Protein AF-A0AAD9KB54-F1 (afdb_monomer_lite)

Sequence (366 aa):
MDSVRSNSRMSTRKKKKKEREKIVQGFWSKSALLQCDVITDVIDKADHIKITSCSKDAYAWWLDAIQTLYPENKSHGRGDRIKWHPEVGVTIQLDKDGTLRIKGKKHLDWFAENIEKILASGSKDLAAPAELGHIIDIHMRLEDGYTVHDLLDHLPTTGALKHGPTYIYRLWRGLLDQWGGRGGDLYVISPLIDARRVSDVLLAIIKHRNFRNKVHIFTMPNCDGENKWPKVIRDAKEIVRELKSPNKKRLVAEERLRLAEEHLEVSFGRFHCKLIANCSPETGQAEILLTSASFHKWHFDIESGDTVTYFRLSAENIINHYLAPLGLEQQVSVLESPDASEEGTVITEGVPPTGNGIGESNAGQE

Radius of gyration: 27.06 Å; chains: 1; bounding box: 101×57×64 Å

Organism: NCBI:txid53620

pLDDT: mean 80.69, std 18.44, range [31.83, 98.44]

Secondary structure (DSSP, 8-state):
-HHHHHHHHHHHHHHHHHHHHHHHHHHHT-GGGTS-----EEEE-SSEEEEE---TTHHHHHHHHHHHH-TTS-----SSEEEE--STT-EEEEETTS-EEEESTTHHHHHHHHHHHHHHHS-S-----HHHHHHHHHHHTTTSS--HHHHHHTS-TT-EEEEIIIIIHHHHHHHHHHHHHH-SEEEEE-S-B-HHHHHHHHHHHHH-TT--S-EEEEE-SSTTSSS-HHHHHHHHHHHHHH-B-TTSSBSS-HHHHHHHHHTEEEEE------EEEEEETTTTEEEEEEESS-BSHHHHTS--EEEEEEEEEEHHHHIIIIIGGGT-GGGS-----S----------------------------

Structure (mmCIF, N/CA/C/O backbone):
data_AF-A0AAD9KB54-F1
#
_entry.id   AF-A0AAD9KB54-F1
#
loop_
_atom_site.group_PDB
_atom_site.id
_atom_site.type_symbol
_atom_site.label_atom_id
_atom_site.label_alt_id
_atom_site.label_comp_id
_atom_site.label_asym_id
_atom_site.label_entity_id
_atom_site.label_seq_id
_atom_site.pdbx_PDB_ins_code
_atom_site.Cartn_x
_atom_site.Cartn_y
_atom_site.Cartn_z
_atom_site.occupancy
_atom_site.B_iso_or_equiv
_atom_site.auth_seq_id
_atom_site.auth_comp_id
_atom_site.auth_asym_id
_atom_site.auth_atom_id
_atom_site.pdbx_PDB_model_num
ATOM 1 N N . MET A 1 1 ? -4.284 39.441 -23.683 1.00 50.56 1 MET A N 1
ATOM 2 C CA . MET A 1 1 ? -4.466 38.215 -24.501 1.00 50.56 1 MET A CA 1
ATOM 3 C C . MET A 1 1 ? -3.668 37.005 -23.985 1.00 50.56 1 MET A C 1
ATOM 5 O O . MET A 1 1 ? -3.924 35.896 -24.443 1.00 50.56 1 MET A O 1
ATOM 9 N N . ASP A 1 2 ? -2.790 37.152 -22.983 1.00 48.72 2 ASP A N 1
ATOM 10 C CA . ASP A 1 2 ? -1.967 36.037 -22.469 1.00 48.72 2 ASP A CA 1
ATOM 11 C C . ASP A 1 2 ? -2.681 35.078 -21.498 1.00 48.72 2 ASP A C 1
ATOM 13 O O . ASP A 1 2 ? -2.335 33.898 -21.422 1.00 48.72 2 ASP A O 1
ATOM 17 N N . SER A 1 3 ? -3.746 35.532 -20.827 1.00 44.47 3 SER A N 1
ATOM 18 C CA . SER A 1 3 ? -4.533 34.712 -19.885 1.00 44.47 3 SER A CA 1
ATOM 19 C C . SER A 1 3 ? -5.263 33.534 -20.566 1.00 44.47 3 SER A C 1
ATOM 21 O O . SER A 1 3 ? -5.256 32.407 -20.070 1.00 44.47 3 SER A O 1
ATOM 23 N N . VAL A 1 4 ? -5.794 33.735 -21.779 1.00 50.19 4 VAL A N 1
ATOM 24 C CA . VAL A 1 4 ? -6.540 32.695 -22.520 1.00 50.19 4 VAL A CA 1
ATOM 25 C C . VAL A 1 4 ? -5.606 31.605 -23.076 1.00 50.19 4 VAL A C 1
ATOM 27 O O . VAL A 1 4 ? -5.942 30.419 -23.067 1.00 50.19 4 VAL A O 1
ATOM 30 N N . ARG A 1 5 ? -4.383 31.972 -23.493 1.00 48.00 5 ARG A N 1
ATOM 31 C CA . ARG A 1 5 ? -3.361 31.014 -23.963 1.00 48.00 5 ARG A CA 1
ATOM 32 C C . ARG A 1 5 ? -2.792 30.150 -22.831 1.00 48.00 5 ARG A C 1
ATOM 34 O O . ARG A 1 5 ? -2.441 28.994 -23.075 1.00 48.00 5 ARG A O 1
ATOM 41 N N . SER A 1 6 ? -2.734 30.681 -21.609 1.00 50.66 6 SER A N 1
ATOM 42 C CA . SER A 1 6 ? -2.316 29.946 -20.406 1.00 50.66 6 SER A CA 1
ATOM 43 C C . SER A 1 6 ? -3.286 28.805 -20.060 1.00 50.66 6 SER A C 1
ATOM 45 O O . SER A 1 6 ? -2.869 27.653 -19.905 1.00 50.66 6 SER A O 1
ATOM 47 N N . ASN A 1 7 ? -4.595 29.084 -20.061 1.00 46.09 7 ASN A N 1
ATOM 48 C CA . ASN A 1 7 ? -5.621 28.097 -19.703 1.00 46.09 7 ASN A CA 1
ATOM 49 C C . ASN A 1 7 ? -5.751 26.957 -20.729 1.00 46.09 7 ASN A C 1
ATOM 51 O O . ASN A 1 7 ? -5.873 25.790 -20.349 1.00 46.09 7 ASN A O 1
ATOM 55 N N . SER A 1 8 ? -5.627 27.254 -22.028 1.00 54.44 8 SER A N 1
ATOM 56 C CA . SER A 1 8 ? -5.648 26.237 -23.095 1.00 54.44 8 SER A CA 1
ATOM 57 C C . SER A 1 8 ? -4.454 25.264 -23.016 1.00 54.44 8 SER A C 1
ATOM 59 O O . SER A 1 8 ? -4.611 24.044 -23.155 1.00 54.44 8 SER A O 1
ATOM 61 N N . ARG A 1 9 ? -3.251 25.769 -22.699 1.00 58.72 9 ARG A N 1
ATOM 62 C CA . ARG A 1 9 ? -2.042 24.943 -22.508 1.00 58.72 9 ARG A CA 1
ATOM 63 C C . ARG A 1 9 ? -2.097 24.080 -21.244 1.00 58.72 9 ARG A C 1
ATOM 65 O O . ARG A 1 9 ? -1.564 22.971 -21.239 1.00 58.72 9 ARG A O 1
ATOM 72 N N . MET A 1 10 ? -2.740 24.555 -20.178 1.00 54.94 10 MET A N 1
ATOM 73 C CA . MET A 1 10 ? -2.952 23.757 -18.964 1.00 54.94 10 MET A CA 1
ATOM 74 C C . MET A 1 10 ? -3.955 22.623 -19.188 1.00 54.94 10 MET A C 1
ATOM 76 O O . MET A 1 10 ? -3.701 21.494 -18.768 1.00 54.94 10 MET A O 1
ATOM 80 N N . SER A 1 11 ? -5.059 22.902 -19.886 1.00 63.62 11 SER A N 1
ATOM 81 C CA . SER A 1 11 ? -6.088 21.906 -20.206 1.00 63.62 11 SER A CA 1
ATOM 82 C C . SER A 1 11 ? -5.538 20.766 -21.078 1.00 63.62 11 SER A C 1
ATOM 84 O O . SER A 1 11 ? -5.685 19.588 -20.748 1.00 63.62 11 SER A O 1
ATOM 86 N N . THR A 1 12 ? -4.781 21.101 -22.128 1.00 67.88 12 THR A N 1
ATOM 87 C CA . THR A 1 12 ? -4.142 20.108 -23.014 1.00 67.88 12 THR A CA 1
ATOM 88 C C . THR A 1 12 ? -3.084 19.259 -22.301 1.00 67.88 12 THR A C 1
ATOM 90 O O . THR A 1 12 ? -3.022 18.049 -22.522 1.00 67.88 12 THR A O 1
ATOM 93 N N . ARG A 1 13 ? -2.292 19.843 -21.387 1.00 68.12 13 ARG A N 1
ATOM 94 C CA . ARG A 1 13 ? -1.333 19.089 -20.555 1.00 68.12 13 ARG A CA 1
ATOM 95 C C . ARG A 1 13 ? -2.021 18.113 -19.602 1.00 68.12 13 ARG A C 1
ATOM 97 O O . ARG A 1 13 ? -1.567 16.978 -19.489 1.00 68.12 13 ARG A O 1
ATOM 104 N N . LYS A 1 14 ? -3.113 18.525 -18.947 1.00 68.50 14 LYS A N 1
ATOM 105 C CA . LYS A 1 14 ? -3.895 17.646 -18.060 1.00 68.50 14 LYS A CA 1
ATOM 106 C C . LYS A 1 14 ? -4.521 16.481 -18.831 1.00 68.50 14 LYS A C 1
ATOM 108 O O . LYS A 1 14 ? -4.423 15.347 -18.375 1.00 68.50 14 LYS A O 1
ATOM 113 N N . LYS A 1 15 ? -5.090 16.742 -20.015 1.00 73.56 15 LYS A N 1
ATOM 114 C CA . LYS A 1 15 ? -5.664 15.698 -20.880 1.00 73.56 15 LYS A CA 1
ATOM 115 C C . LYS A 1 15 ? -4.606 14.684 -21.322 1.00 73.56 15 LYS A C 1
ATOM 117 O O . LYS A 1 15 ? -4.804 13.489 -21.145 1.00 73.56 15 LYS A O 1
ATOM 122 N N . LYS A 1 16 ? -3.450 15.167 -21.792 1.00 79.00 16 LYS A N 1
ATOM 123 C CA . LYS A 1 16 ? -2.334 14.306 -22.204 1.00 79.00 16 LYS A CA 1
ATOM 124 C C . LYS A 1 16 ? -1.782 13.478 -21.040 1.00 79.00 16 LYS A C 1
ATOM 126 O O . LYS A 1 16 ? -1.435 12.326 -21.238 1.00 79.00 16 LYS A O 1
ATOM 131 N N . LYS A 1 17 ? -1.711 14.035 -19.826 1.00 77.12 17 LYS A N 1
ATOM 132 C CA . LYS A 1 17 ? -1.294 13.284 -18.631 1.00 77.12 17 LYS A CA 1
ATOM 133 C C . LYS A 1 17 ? -2.259 12.127 -18.327 1.00 77.12 17 LYS A C 1
ATOM 135 O O . LYS A 1 17 ? -1.799 10.999 -18.207 1.00 77.12 17 LYS A O 1
ATOM 140 N N . LYS A 1 18 ? -3.572 12.395 -18.301 1.00 75.06 18 LYS A N 1
ATOM 141 C CA . LYS A 1 18 ? -4.607 11.367 -18.074 1.00 75.06 18 LYS A CA 1
ATOM 142 C C . LYS A 1 18 ? -4.568 10.247 -19.117 1.00 75.06 18 LYS A C 1
ATOM 144 O O . LYS A 1 18 ? -4.736 9.085 -18.782 1.00 75.06 18 LYS A O 1
ATOM 149 N N . GLU A 1 19 ? -4.347 10.590 -20.383 1.00 80.75 19 GLU A N 1
ATOM 150 C CA . GLU A 1 19 ? -4.249 9.609 -21.470 1.00 80.75 19 GLU A CA 1
ATOM 151 C C . GLU A 1 19 ? -3.040 8.677 -21.301 1.00 80.75 19 GLU A C 1
ATOM 153 O O . GLU A 1 19 ? -3.165 7.465 -21.449 1.00 80.75 19 GLU A O 1
ATOM 158 N N . ARG A 1 20 ? -1.883 9.223 -20.908 1.00 82.94 20 ARG A N 1
ATOM 159 C CA . ARG A 1 20 ? -0.679 8.428 -20.625 1.00 82.94 20 ARG A CA 1
ATOM 160 C C . ARG A 1 20 ? -0.859 7.519 -19.414 1.00 82.94 20 ARG A C 1
ATOM 162 O O . ARG A 1 20 ? -0.494 6.349 -19.478 1.00 82.94 20 ARG A O 1
ATOM 169 N N . GLU A 1 21 ? -1.456 8.045 -18.344 1.00 73.62 21 GLU A N 1
ATOM 170 C CA . GLU A 1 21 ? -1.828 7.259 -17.163 1.00 73.62 21 GLU A CA 1
ATOM 171 C C . GLU A 1 21 ? -2.758 6.112 -17.554 1.00 73.62 21 GLU A C 1
ATOM 173 O O . GLU A 1 21 ? -2.489 4.977 -17.180 1.00 73.62 21 GLU A O 1
ATOM 178 N N . LYS A 1 22 ? -3.768 6.369 -18.394 1.00 77.75 22 LYS A N 1
ATOM 179 C CA . LYS A 1 22 ? -4.678 5.333 -18.897 1.00 77.75 22 LYS A CA 1
ATOM 180 C C . LYS A 1 22 ? -3.955 4.252 -19.704 1.00 77.75 22 LYS A C 1
ATOM 182 O O . LYS A 1 22 ? -4.307 3.087 -19.572 1.00 77.75 22 LYS A O 1
ATOM 187 N N . ILE A 1 23 ? -2.951 4.597 -20.513 1.00 78.75 23 ILE A N 1
ATOM 188 C CA . ILE A 1 23 ? -2.168 3.606 -21.275 1.00 78.75 23 ILE A CA 1
ATOM 189 C C . ILE A 1 23 ? -1.341 2.722 -20.333 1.00 78.75 23 ILE A C 1
ATOM 191 O O . ILE A 1 23 ? -1.365 1.500 -20.460 1.00 78.75 23 ILE A O 1
ATOM 195 N N . VAL A 1 24 ? -0.649 3.315 -19.356 1.00 73.56 24 VAL A N 1
ATOM 196 C CA . VAL A 1 24 ? 0.150 2.551 -18.381 1.00 73.56 24 VAL A CA 1
ATOM 197 C C . VAL A 1 24 ? -0.742 1.729 -17.447 1.00 73.56 24 VAL A C 1
ATOM 199 O O . VAL A 1 24 ? -0.445 0.571 -17.181 1.00 73.56 24 VAL A O 1
ATOM 202 N N . GLN A 1 25 ? -1.866 2.274 -16.988 1.00 68.12 25 GLN A N 1
ATOM 203 C CA . GLN A 1 25 ? -2.860 1.532 -16.205 1.00 68.12 25 GLN A CA 1
ATOM 204 C C . GLN A 1 25 ? -3.518 0.419 -17.027 1.00 68.12 25 GLN A C 1
ATOM 206 O O . GLN A 1 25 ? -3.738 -0.673 -16.513 1.00 68.12 25 GLN A O 1
ATOM 211 N N . GLY A 1 26 ? -3.787 0.676 -18.309 1.00 70.31 26 GLY A N 1
ATOM 212 C CA . GLY A 1 26 ? -4.316 -0.300 -19.258 1.00 70.31 26 GLY A CA 1
ATOM 213 C C . GLY A 1 26 ? -3.344 -1.445 -19.539 1.00 70.31 26 GLY A C 1
ATOM 214 O O . GLY A 1 26 ? -3.775 -2.561 -19.803 1.00 70.31 26 GLY A O 1
ATOM 215 N N . PHE A 1 27 ? -2.036 -1.200 -19.437 1.00 69.81 27 PHE A N 1
ATOM 216 C CA . PHE A 1 27 ? -1.044 -2.270 -19.411 1.00 69.81 27 PHE A CA 1
ATOM 217 C C . PHE A 1 27 ? -1.250 -3.149 -18.167 1.00 69.81 27 PHE A C 1
ATOM 219 O O . PHE A 1 27 ? -1.436 -4.350 -18.301 1.00 69.81 27 PHE A O 1
ATOM 226 N N . TRP A 1 28 ? -1.369 -2.570 -16.970 1.00 62.31 28 TRP A N 1
ATOM 227 C CA . TRP A 1 28 ? -1.592 -3.336 -15.733 1.00 62.31 28 TRP A CA 1
ATOM 228 C C . TRP A 1 28 ? -2.928 -4.089 -15.653 1.00 62.31 28 TRP A C 1
ATOM 230 O O . TRP A 1 28 ? -3.068 -4.992 -14.827 1.00 62.31 28 TRP A O 1
ATOM 240 N N . SER A 1 29 ? -3.927 -3.729 -16.460 1.00 59.22 29 SER A N 1
ATOM 241 C CA . SER A 1 29 ? -5.237 -4.392 -16.474 1.00 59.22 29 SER A CA 1
ATOM 242 C C . SER A 1 29 ? -5.335 -5.625 -17.354 1.00 59.22 29 SER A C 1
ATOM 244 O O . SER A 1 29 ? -6.326 -6.349 -17.256 1.00 59.22 29 SER A O 1
ATOM 246 N N . LYS A 1 30 ? -4.314 -5.926 -18.155 1.00 63.53 30 LYS A N 1
ATOM 247 C CA . LYS A 1 30 ? -4.345 -7.078 -19.055 1.00 63.53 30 LYS A CA 1
ATOM 248 C C . LYS A 1 30 ? -3.889 -8.361 -18.359 1.00 63.53 30 LYS A C 1
ATOM 250 O O . LYS A 1 30 ? -2.785 -8.462 -17.832 1.00 63.53 30 LYS A O 1
ATOM 255 N N . SER A 1 31 ? -4.755 -9.374 -18.421 1.00 44.31 31 SER A N 1
ATOM 256 C CA . SER A 1 31 ? -4.618 -10.679 -17.757 1.00 44.31 31 SER A CA 1
ATOM 257 C C . SER A 1 31 ? -3.317 -11.435 -18.075 1.00 44.31 31 SER A C 1
ATOM 259 O O . SER A 1 31 ? -2.782 -12.099 -17.190 1.00 44.31 31 SER A O 1
ATOM 261 N N . ALA A 1 32 ? -2.746 -11.283 -19.276 1.00 48.19 32 ALA A N 1
ATOM 262 C CA . ALA A 1 32 ? -1.490 -11.943 -19.661 1.00 48.19 32 ALA A CA 1
ATOM 263 C C . ALA A 1 32 ? -0.286 -11.540 -18.781 1.00 48.19 32 ALA A C 1
ATOM 265 O O . ALA A 1 32 ? 0.687 -12.280 -18.673 1.00 48.19 32 ALA A O 1
ATOM 266 N N . LEU A 1 33 ? -0.363 -10.388 -18.109 1.00 51.59 33 LEU A N 1
ATOM 267 C CA . LEU A 1 33 ? 0.689 -9.872 -17.230 1.00 51.59 33 LEU A CA 1
ATOM 268 C C . LEU A 1 33 ? 0.540 -10.330 -15.782 1.00 51.59 33 LEU A C 1
ATOM 270 O O . LEU A 1 33 ? 1.524 -10.329 -15.052 1.00 51.59 33 LEU A O 1
ATOM 274 N N . LEU A 1 34 ? -0.652 -10.791 -15.385 1.00 48.12 34 LEU A N 1
ATOM 275 C CA . LEU A 1 34 ? -0.847 -11.482 -14.106 1.00 48.12 34 LEU A CA 1
ATOM 276 C C . LEU A 1 34 ? -0.082 -12.813 -14.062 1.00 48.12 34 LEU A C 1
ATOM 278 O O . LEU A 1 34 ? 0.164 -13.329 -12.980 1.00 48.12 34 LEU A O 1
ATOM 282 N N . GLN A 1 35 ? 0.291 -13.353 -15.227 1.00 48.81 35 GLN A N 1
ATOM 283 C CA . GLN A 1 35 ? 1.088 -14.574 -15.359 1.00 48.81 35 GLN A CA 1
ATOM 284 C C . GLN A 1 35 ? 2.586 -14.296 -15.535 1.00 48.81 35 GLN A C 1
ATOM 286 O O . GLN A 1 35 ? 3.400 -15.205 -15.392 1.00 48.81 35 GLN A O 1
ATOM 291 N N . CYS A 1 36 ? 2.969 -13.055 -15.853 1.00 50.16 36 CYS A N 1
ATOM 292 C CA . CYS A 1 36 ? 4.369 -12.680 -15.969 1.00 50.16 36 CYS A CA 1
ATOM 293 C C . CYS A 1 36 ? 4.875 -12.291 -14.575 1.00 50.16 36 CYS A C 1
ATOM 295 O O . CYS A 1 36 ? 4.793 -11.143 -14.138 1.00 50.16 36 CYS A O 1
ATOM 297 N N . ASP A 1 37 ? 5.405 -13.281 -13.862 1.00 51.00 37 ASP A N 1
ATOM 298 C CA . ASP A 1 37 ? 6.008 -13.127 -12.534 1.00 51.00 37 ASP A CA 1
ATOM 299 C C . ASP A 1 37 ? 7.176 -12.127 -12.501 1.00 51.00 37 ASP A C 1
ATOM 301 O O . ASP A 1 37 ? 7.536 -11.612 -11.432 1.00 51.00 37 ASP A O 1
ATOM 305 N N . VAL A 1 38 ? 7.690 -11.785 -13.688 1.00 54.94 38 VAL A N 1
ATOM 306 C CA . VAL A 1 38 ? 8.668 -10.739 -13.979 1.00 54.94 38 VAL A CA 1
ATOM 307 C C . VAL A 1 38 ? 8.205 -9.426 -13.355 1.00 54.94 38 VAL A C 1
ATOM 309 O O . VAL A 1 38 ? 7.306 -8.731 -13.823 1.00 54.94 38 VAL A O 1
ATOM 312 N N . ILE A 1 39 ? 8.835 -9.073 -12.243 1.00 54.09 39 ILE A N 1
ATOM 313 C CA . ILE A 1 39 ? 8.563 -7.812 -11.568 1.00 54.09 39 ILE A CA 1
ATOM 314 C C . ILE A 1 39 ? 9.057 -6.690 -12.458 1.00 54.09 39 ILE A C 1
ATOM 316 O O . ILE A 1 39 ? 10.265 -6.499 -12.577 1.00 54.09 39 ILE A O 1
ATOM 320 N N . THR A 1 40 ? 8.137 -5.946 -13.051 1.00 63.84 40 THR A N 1
ATOM 321 C CA . THR A 1 40 ? 8.460 -4.790 -13.878 1.00 63.84 40 THR A CA 1
ATOM 322 C C . THR A 1 40 ? 7.642 -3.596 -13.429 1.00 63.84 40 THR A C 1
ATOM 324 O O . THR A 1 40 ? 6.503 -3.465 -13.857 1.00 63.84 40 THR A O 1
ATOM 327 N N . ASP A 1 41 ? 8.175 -2.701 -12.596 1.00 70.56 41 ASP A N 1
ATOM 328 C CA . ASP A 1 41 ? 7.481 -1.426 -12.386 1.00 70.56 41 ASP A CA 1
ATOM 329 C C . ASP A 1 41 ? 7.586 -0.614 -13.669 1.00 70.56 41 ASP A C 1
ATOM 331 O O . ASP A 1 41 ? 8.681 -0.220 -14.074 1.00 70.56 41 ASP A O 1
ATOM 335 N N . VAL A 1 42 ? 6.450 -0.363 -14.309 1.00 78.06 42 VAL A N 1
ATOM 336 C CA . VAL A 1 42 ? 6.350 0.527 -15.462 1.00 78.06 42 VAL A CA 1
ATOM 337 C C . VAL A 1 42 ? 6.083 1.940 -14.966 1.00 78.06 42 VAL A C 1
ATOM 339 O O . VAL A 1 42 ? 5.032 2.242 -14.406 1.00 78.06 42 VAL A O 1
ATOM 342 N N . ILE A 1 43 ? 7.052 2.821 -15.188 1.00 79.38 43 ILE A N 1
ATOM 343 C CA . ILE A 1 43 ? 7.038 4.206 -14.737 1.00 79.38 43 ILE A CA 1
ATOM 344 C C . ILE A 1 43 ? 7.045 5.121 -15.954 1.00 79.38 43 ILE A C 1
ATOM 346 O O . ILE A 1 43 ? 8.001 5.141 -16.733 1.00 79.38 43 ILE A O 1
ATOM 350 N N . ASP A 1 44 ? 6.019 5.954 -16.069 1.00 84.25 44 ASP A N 1
ATOM 351 C CA . ASP A 1 44 ? 5.989 7.025 -17.055 1.00 84.25 44 ASP A CA 1
ATOM 352 C C . ASP A 1 44 ? 6.733 8.280 -16.552 1.00 84.25 44 ASP A C 1
ATOM 354 O O . ASP A 1 44 ? 6.424 8.830 -15.492 1.00 84.25 44 ASP A O 1
ATOM 358 N N . LYS A 1 45 ? 7.724 8.754 -17.318 1.00 83.81 45 LYS A N 1
ATOM 359 C CA . LYS A 1 45 ? 8.496 9.982 -17.053 1.00 83.81 45 LYS A CA 1
ATOM 360 C C . LYS A 1 45 ? 8.229 11.103 -18.070 1.00 83.81 45 LYS A C 1
ATOM 362 O O . LYS A 1 45 ? 8.979 12.071 -18.112 1.00 83.81 45 LYS A O 1
ATOM 367 N N . ALA A 1 46 ? 7.147 11.022 -18.846 1.00 83.06 46 ALA A N 1
ATOM 368 C CA . ALA A 1 46 ? 6.746 11.954 -19.911 1.00 83.06 46 ALA A CA 1
ATOM 369 C C . ALA A 1 46 ? 7.612 11.917 -21.188 1.00 83.06 46 ALA A C 1
ATOM 371 O O . ALA A 1 46 ? 7.077 11.917 -22.300 1.00 83.06 46 ALA A O 1
ATOM 372 N N . ASP A 1 47 ? 8.937 11.889 -21.057 1.00 87.62 47 ASP A N 1
ATOM 373 C CA . ASP A 1 47 ? 9.885 11.776 -22.175 1.00 87.62 47 ASP A CA 1
ATOM 374 C C . ASP A 1 47 ? 10.293 10.322 -22.474 1.00 87.62 47 ASP A C 1
ATOM 376 O O . ASP A 1 47 ? 10.828 10.030 -23.548 1.00 87.62 47 ASP A O 1
ATOM 380 N N . HIS A 1 48 ? 10.025 9.412 -21.536 1.00 92.25 48 HIS A N 1
ATOM 381 C CA . HIS A 1 48 ? 10.264 7.984 -21.673 1.00 92.25 48 HIS A CA 1
ATOM 382 C C . HIS A 1 48 ? 9.389 7.153 -20.737 1.00 92.25 48 HIS A C 1
ATOM 384 O O . HIS A 1 48 ? 8.894 7.647 -19.723 1.00 92.25 48 HIS A O 1
ATOM 390 N N . ILE A 1 49 ? 9.286 5.866 -21.052 1.00 90.12 49 ILE A N 1
ATOM 391 C CA . ILE A 1 49 ? 8.824 4.833 -20.127 1.00 90.12 49 ILE A CA 1
ATOM 392 C C . ILE A 1 49 ? 10.059 4.148 -19.547 1.00 90.12 49 ILE A C 1
ATOM 394 O O . ILE A 1 49 ? 10.963 3.757 -20.286 1.00 90.12 49 ILE A O 1
ATOM 398 N N . LYS A 1 50 ? 10.128 4.045 -18.223 1.00 89.06 50 LYS A N 1
ATOM 399 C CA . LYS A 1 50 ? 11.167 3.326 -17.482 1.00 89.06 50 LYS A CA 1
ATOM 400 C C . LYS A 1 50 ? 10.537 2.065 -16.904 1.00 89.06 50 LYS A C 1
ATOM 402 O O . LYS A 1 50 ? 9.521 2.162 -16.234 1.00 89.06 50 LYS A O 1
ATOM 407 N N . ILE A 1 51 ? 11.151 0.918 -17.145 1.00 85.75 51 ILE A N 1
ATOM 408 C CA . ILE A 1 51 ? 10.727 -0.368 -16.610 1.00 85.75 51 ILE A CA 1
ATOM 409 C C . ILE A 1 51 ? 11.835 -0.891 -15.701 1.00 85.75 51 ILE A C 1
ATOM 411 O O . ILE A 1 51 ? 12.969 -1.059 -16.151 1.00 85.75 51 ILE A O 1
ATOM 415 N N . THR A 1 52 ? 11.533 -1.102 -14.423 1.00 77.81 52 THR A N 1
ATOM 416 C CA . THR A 1 52 ? 12.508 -1.590 -13.435 1.00 77.81 52 THR A CA 1
ATOM 417 C C . THR A 1 52 ? 12.130 -2.943 -12.890 1.00 77.81 52 THR A C 1
ATOM 419 O O . THR A 1 52 ? 10.965 -3.184 -12.598 1.00 77.81 52 THR A O 1
ATOM 422 N N . SER A 1 53 ? 13.134 -3.786 -12.671 1.00 73.75 53 SER A N 1
ATOM 423 C CA . SER A 1 53 ? 12.980 -5.045 -11.957 1.00 73.75 53 SER A CA 1
ATOM 424 C C . SER A 1 53 ? 13.898 -5.089 -10.748 1.00 73.75 53 SER A C 1
ATOM 426 O O . SER A 1 53 ? 14.989 -4.523 -10.768 1.00 73.75 53 SER A O 1
ATOM 428 N N . CYS A 1 54 ? 13.461 -5.775 -9.695 1.00 62.06 54 CYS A N 1
ATOM 429 C CA . CYS A 1 54 ? 14.321 -6.136 -8.572 1.00 62.06 54 CYS A CA 1
ATOM 430 C C . CYS A 1 54 ? 14.999 -7.505 -8.752 1.00 62.06 54 CYS A C 1
ATOM 432 O O . CYS A 1 54 ? 15.790 -7.896 -7.894 1.00 62.06 54 CYS A O 1
ATOM 434 N N . SER A 1 55 ? 14.735 -8.220 -9.854 1.00 70.81 55 SER A N 1
ATOM 435 C CA . SER A 1 55 ? 15.448 -9.459 -10.171 1.00 70.81 55 SER A CA 1
ATOM 436 C C . SER A 1 55 ? 16.866 -9.163 -10.662 1.00 70.81 55 SER A C 1
ATOM 438 O O . SER A 1 55 ? 17.082 -8.279 -11.493 1.00 70.81 55 SER A O 1
ATOM 440 N N . LYS A 1 56 ? 17.843 -9.935 -10.173 1.00 71.75 56 LYS A N 1
ATOM 441 C CA . LYS A 1 56 ? 19.233 -9.874 -10.657 1.00 71.75 56 LYS A CA 1
ATOM 442 C C . LYS A 1 56 ? 19.359 -10.367 -12.100 1.00 71.75 56 LYS A C 1
ATOM 444 O O . LYS A 1 56 ? 20.269 -9.937 -12.804 1.00 71.75 56 LYS A O 1
ATOM 449 N N . ASP A 1 57 ? 18.425 -11.204 -12.533 1.00 78.94 57 ASP A N 1
ATOM 450 C CA . ASP A 1 57 ? 18.431 -11.833 -13.852 1.00 78.94 57 ASP A CA 1
ATOM 451 C C . ASP A 1 57 ? 17.690 -10.988 -14.897 1.00 78.94 57 ASP A C 1
ATOM 453 O O . ASP A 1 57 ? 17.715 -11.291 -16.089 1.00 78.94 57 ASP A O 1
ATOM 457 N N . ALA A 1 58 ? 17.079 -9.872 -14.475 1.00 81.12 58 ALA A N 1
ATOM 458 C CA . ALA A 1 58 ? 16.296 -9.000 -15.344 1.00 81.12 58 ALA A CA 1
ATOM 459 C C . ALA A 1 58 ? 17.095 -8.484 -16.545 1.00 81.12 58 ALA A C 1
ATOM 461 O O . ALA A 1 58 ? 16.552 -8.363 -17.637 1.00 81.12 58 ALA A O 1
ATOM 462 N N . TYR A 1 59 ? 18.391 -8.202 -16.371 1.00 86.75 59 TYR A N 1
ATOM 463 C CA . TYR A 1 59 ? 19.247 -7.791 -17.483 1.00 86.75 59 TYR A CA 1
ATOM 464 C C . TYR A 1 59 ? 19.360 -8.881 -18.554 1.00 86.75 59 TYR A C 1
ATOM 466 O O . TYR A 1 59 ? 19.133 -8.605 -19.730 1.00 86.75 59 TYR A O 1
ATOM 474 N N . ALA A 1 60 ? 19.706 -10.106 -18.150 1.00 86.62 60 ALA A N 1
ATOM 475 C CA . ALA A 1 60 ? 19.873 -11.227 -19.072 1.00 86.62 60 ALA A CA 1
ATOM 476 C C . ALA A 1 60 ? 18.552 -11.555 -19.776 1.00 86.62 60 ALA A C 1
ATOM 478 O O . ALA A 1 60 ? 18.529 -11.773 -20.983 1.00 86.62 60 ALA A O 1
ATOM 479 N N . TRP A 1 61 ? 17.452 -11.490 -19.035 1.00 87.12 61 TRP A N 1
ATOM 480 C CA . TRP A 1 61 ? 16.122 -11.755 -19.555 1.00 87.12 61 TRP A CA 1
ATOM 481 C C . TRP A 1 61 ? 15.636 -10.699 -20.545 1.00 87.12 61 TRP A C 1
ATOM 483 O O . TRP A 1 61 ? 15.183 -11.046 -21.630 1.00 87.12 61 TRP A O 1
ATOM 493 N N . TRP A 1 62 ? 15.790 -9.404 -20.235 1.00 88.69 62 TRP A N 1
ATOM 494 C CA . TRP A 1 62 ? 15.466 -8.344 -21.195 1.00 88.69 62 TRP A CA 1
ATOM 495 C C . TRP A 1 62 ? 16.307 -8.456 -22.457 1.00 88.69 62 TRP A C 1
ATOM 497 O O . TRP A 1 62 ? 15.802 -8.236 -23.556 1.00 88.69 62 TRP A O 1
ATOM 507 N N . LEU A 1 63 ? 17.593 -8.769 -22.294 1.00 89.12 63 LEU A N 1
ATOM 508 C CA . LEU A 1 63 ? 18.508 -8.939 -23.409 1.00 89.12 63 LEU A CA 1
ATOM 509 C C . LEU A 1 63 ? 18.025 -10.055 -24.343 1.00 89.12 63 LEU A C 1
ATOM 511 O O . LEU A 1 63 ? 17.885 -9.804 -25.537 1.00 89.12 63 LEU A O 1
ATOM 515 N N . ASP A 1 64 ? 17.709 -11.224 -23.789 1.00 88.12 64 ASP A N 1
ATOM 516 C CA . ASP A 1 64 ? 17.175 -12.387 -24.505 1.00 88.12 64 ASP A CA 1
ATOM 517 C C . ASP A 1 64 ? 15.834 -12.080 -25.197 1.00 88.12 64 ASP A C 1
ATOM 519 O O . ASP A 1 64 ? 15.693 -12.241 -26.414 1.00 88.12 64 ASP A O 1
ATOM 523 N N . ALA A 1 65 ? 14.877 -11.515 -24.454 1.00 88.75 65 ALA A N 1
ATOM 524 C CA . ALA A 1 65 ? 13.549 -11.173 -24.957 1.00 88.75 65 ALA A CA 1
ATOM 525 C C . ALA A 1 65 ? 13.601 -10.186 -26.136 1.00 88.75 65 ALA A C 1
ATOM 527 O O . ALA A 1 65 ? 12.921 -10.369 -27.151 1.00 88.75 65 ALA A O 1
ATOM 528 N N . ILE A 1 66 ? 14.424 -9.137 -26.021 1.00 90.44 66 ILE A N 1
ATOM 529 C CA . ILE A 1 66 ? 14.551 -8.085 -27.038 1.00 90.44 66 ILE A CA 1
ATOM 530 C C . ILE A 1 66 ? 15.357 -8.578 -28.240 1.00 90.44 66 ILE A C 1
ATOM 532 O O . ILE A 1 66 ? 15.000 -8.249 -29.370 1.00 90.44 66 ILE A O 1
ATOM 536 N N . GLN A 1 67 ? 16.419 -9.362 -28.032 1.00 89.62 67 GLN A N 1
ATOM 537 C CA . GLN A 1 67 ? 17.195 -9.946 -29.132 1.00 89.62 67 GLN A CA 1
ATOM 538 C C . GLN A 1 67 ? 16.372 -10.941 -29.946 1.00 89.62 67 GLN A C 1
ATOM 540 O O . GLN A 1 67 ? 16.501 -10.965 -31.167 1.00 89.62 67 GLN A O 1
ATOM 545 N N . THR A 1 68 ? 15.488 -11.695 -29.295 1.00 89.06 68 THR A N 1
ATOM 546 C CA . THR A 1 68 ? 14.566 -12.614 -29.971 1.00 89.06 68 THR A CA 1
ATOM 547 C C . THR A 1 68 ? 13.618 -11.874 -30.918 1.00 89.06 68 THR A C 1
ATOM 549 O O . THR A 1 68 ? 13.373 -12.331 -32.031 1.00 89.06 68 THR A O 1
ATOM 552 N N . LEU A 1 69 ? 13.111 -10.704 -30.516 1.00 89.25 69 LEU A N 1
ATOM 553 C CA . LEU A 1 69 ? 12.189 -9.915 -31.343 1.00 89.25 69 LEU A CA 1
ATOM 554 C C . LEU A 1 69 ? 12.875 -8.994 -32.350 1.00 89.25 69 LEU A C 1
ATOM 556 O O . LEU A 1 69 ? 12.299 -8.683 -33.390 1.00 89.25 69 LEU A O 1
ATOM 560 N N . TYR A 1 70 ? 14.089 -8.540 -32.047 1.00 89.50 70 TYR A N 1
ATOM 561 C CA . TYR A 1 70 ? 14.839 -7.600 -32.877 1.00 89.50 70 TYR A CA 1
ATOM 562 C C . TYR A 1 70 ? 16.265 -8.105 -33.159 1.00 89.50 70 TYR A C 1
ATOM 564 O O . TYR A 1 70 ? 17.231 -7.407 -32.828 1.00 89.50 70 TYR A O 1
ATOM 572 N N . PRO A 1 71 ? 16.426 -9.283 -33.797 1.00 85.12 71 PRO A N 1
ATOM 573 C CA . PRO A 1 71 ? 17.732 -9.922 -33.987 1.00 85.12 71 PRO A CA 1
ATOM 574 C C . PRO A 1 71 ? 18.663 -9.124 -34.912 1.00 85.12 71 PRO A C 1
ATOM 576 O O . PRO A 1 71 ? 19.882 -9.142 -34.748 1.00 85.12 71 PRO A O 1
ATOM 579 N N . GLU A 1 72 ? 18.101 -8.376 -35.865 1.00 80.00 72 GLU A N 1
ATOM 580 C CA . GLU A 1 72 ? 18.871 -7.616 -36.859 1.00 80.00 72 GLU A CA 1
ATOM 581 C C . GLU A 1 72 ? 19.368 -6.257 -36.343 1.00 80.00 72 GLU A C 1
ATOM 583 O O . GLU A 1 72 ? 20.288 -5.653 -36.907 1.00 80.00 72 GLU A O 1
ATOM 588 N N . ASN A 1 73 ? 18.811 -5.778 -35.228 1.00 72.38 73 ASN A N 1
ATOM 589 C CA . ASN A 1 73 ? 19.199 -4.512 -34.624 1.00 72.38 73 ASN A CA 1
ATOM 590 C C . ASN A 1 73 ? 20.483 -4.696 -33.812 1.00 72.38 73 ASN A C 1
ATOM 592 O O . ASN A 1 73 ? 20.453 -4.877 -32.594 1.00 72.38 73 ASN A O 1
ATOM 596 N N . LYS A 1 74 ? 21.629 -4.627 -34.504 1.00 59.00 74 LYS A N 1
ATOM 597 C CA . LYS A 1 74 ? 22.962 -4.710 -33.893 1.00 59.00 74 LYS A CA 1
ATOM 598 C C . LYS A 1 74 ? 23.065 -3.751 -32.707 1.00 59.00 74 LYS A C 1
ATOM 600 O O . LYS A 1 74 ? 23.007 -2.526 -32.862 1.00 59.00 74 LYS A O 1
ATOM 605 N N . SER A 1 75 ? 23.261 -4.325 -31.524 1.00 61.00 75 SER A N 1
ATOM 606 C CA . SER A 1 75 ? 23.495 -3.617 -30.271 1.00 61.00 75 SER A CA 1
ATOM 607 C C . SER A 1 75 ? 24.692 -2.676 -30.413 1.00 61.00 75 SER A C 1
ATOM 609 O O . SER A 1 75 ? 25.842 -3.115 -30.415 1.00 61.00 75 SER A O 1
ATOM 611 N N . HIS A 1 76 ? 24.449 -1.370 -30.509 1.00 57.44 76 HIS A N 1
ATOM 612 C CA . HIS A 1 76 ? 25.519 -0.377 -30.417 1.00 57.44 76 HIS A CA 1
ATOM 613 C C . HIS A 1 76 ? 25.781 -0.088 -28.937 1.00 57.44 76 HIS A C 1
ATOM 615 O O . HIS A 1 76 ? 25.255 0.869 -28.366 1.00 57.44 76 HIS A O 1
ATOM 621 N N . GLY A 1 77 ? 26.552 -0.964 -28.292 1.00 54.56 77 GLY A N 1
ATOM 622 C CA . GLY A 1 77 ? 26.978 -0.786 -26.908 1.00 54.56 77 GLY A CA 1
ATOM 623 C C . GLY A 1 77 ? 28.242 0.068 -26.826 1.00 54.56 77 GLY A C 1
ATOM 624 O O . GLY A 1 77 ? 29.318 -0.376 -27.215 1.00 54.56 77 GLY A O 1
ATOM 625 N N . ARG A 1 78 ? 28.138 1.288 -26.290 1.00 51.47 78 ARG A N 1
ATOM 626 C CA . ARG A 1 78 ? 29.284 2.001 -25.695 1.00 51.47 78 ARG A CA 1
ATOM 627 C C . ARG A 1 78 ? 29.076 2.003 -24.181 1.00 51.47 78 ARG A C 1
ATOM 629 O O . ARG A 1 78 ? 28.159 2.669 -23.701 1.00 51.47 78 ARG A O 1
ATOM 636 N N . GLY A 1 79 ? 29.928 1.291 -23.444 1.00 66.62 79 GLY A N 1
ATOM 637 C CA . GLY A 1 79 ? 29.898 1.239 -21.977 1.00 66.62 79 GLY A CA 1
ATOM 638 C C . GLY A 1 79 ? 28.814 0.316 -21.404 1.00 66.62 79 GLY A C 1
ATOM 639 O O . GLY A 1 79 ? 28.542 -0.746 -21.951 1.00 66.62 79 GLY A O 1
ATOM 640 N N . ASP A 1 80 ? 28.191 0.728 -20.297 1.00 76.94 80 ASP A N 1
ATOM 641 C CA . ASP A 1 80 ? 27.268 -0.083 -19.477 1.00 76.94 80 ASP A CA 1
ATOM 642 C C . ASP A 1 80 ? 25.823 -0.180 -20.011 1.00 76.94 80 ASP A C 1
ATOM 644 O O . ASP A 1 80 ? 24.891 -0.440 -19.246 1.00 76.94 80 ASP A O 1
ATOM 648 N N . ARG A 1 81 ? 25.600 0.103 -21.300 1.00 88.31 81 ARG A N 1
ATOM 649 C CA . ARG A 1 81 ? 24.254 0.266 -21.873 1.00 88.31 81 ARG A CA 1
ATOM 650 C C . ARG A 1 81 ? 24.141 -0.328 -23.267 1.00 88.31 81 ARG A C 1
ATOM 652 O O . ARG A 1 81 ? 24.977 -0.041 -24.124 1.00 88.31 81 ARG A O 1
ATOM 659 N N . ILE A 1 82 ? 23.050 -1.050 -23.512 1.00 90.50 82 ILE A N 1
ATOM 660 C CA . ILE A 1 82 ? 22.677 -1.555 -24.838 1.00 90.50 82 ILE A CA 1
ATOM 661 C C . ILE A 1 82 ? 21.482 -0.760 -25.364 1.00 90.50 82 ILE A C 1
ATOM 663 O O . ILE A 1 82 ? 20.610 -0.362 -24.592 1.00 90.50 82 ILE A O 1
ATOM 667 N N . LYS A 1 83 ? 21.459 -0.481 -26.672 1.00 92.56 83 LYS A N 1
ATOM 668 C CA . LYS A 1 83 ? 20.365 0.239 -27.328 1.00 92.56 83 LYS A CA 1
ATOM 669 C C . LYS A 1 83 ? 19.873 -0.482 -28.576 1.00 92.56 83 LYS A C 1
ATOM 671 O O . LYS A 1 83 ? 20.692 -0.944 -29.370 1.00 92.56 83 LYS A O 1
ATOM 676 N N . TRP A 1 84 ? 18.560 -0.443 -28.782 1.00 93.06 84 TRP A N 1
ATOM 677 C CA . TRP A 1 84 ? 17.870 -0.899 -29.988 1.00 93.06 84 TRP A CA 1
ATOM 678 C C . TRP A 1 84 ? 16.990 0.213 -30.554 1.00 93.06 84 TRP A C 1
ATOM 680 O O . TRP A 1 84 ? 16.474 1.053 -29.813 1.00 93.06 84 TRP A O 1
ATOM 690 N N . HIS A 1 85 ? 16.813 0.199 -31.873 1.00 93.06 85 HIS A N 1
ATOM 691 C CA . HIS A 1 85 ? 15.984 1.151 -32.612 1.00 93.06 85 HIS A CA 1
ATOM 692 C C . HIS A 1 85 ? 14.951 0.357 -33.417 1.00 93.06 85 HIS A C 1
ATOM 694 O O . HIS A 1 85 ? 15.151 0.140 -34.609 1.00 93.06 85 HIS A O 1
ATOM 700 N N . PRO A 1 86 ? 13.896 -0.159 -32.760 1.00 90.81 86 PRO A N 1
ATOM 701 C CA . PRO A 1 86 ? 12.913 -1.024 -33.414 1.00 90.81 86 PRO A CA 1
ATOM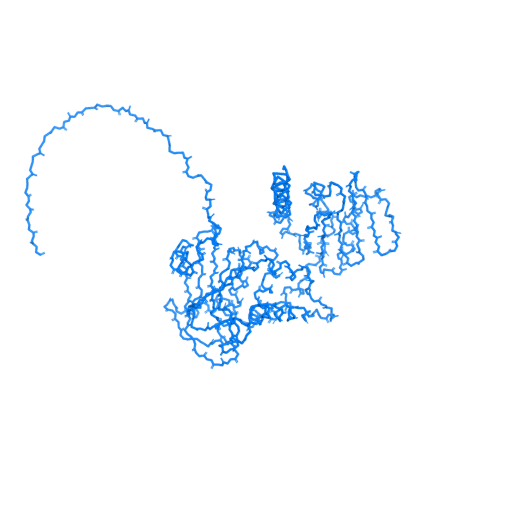 702 C C . PRO A 1 86 ? 12.165 -0.301 -34.541 1.00 90.81 86 PRO A C 1
ATOM 704 O O . PRO A 1 86 ? 11.780 -0.929 -35.518 1.00 90.81 86 PRO A O 1
ATOM 707 N N . GLU A 1 87 ? 11.995 1.018 -34.428 1.00 91.94 87 GLU A N 1
ATOM 708 C CA . GLU A 1 87 ? 11.345 1.851 -35.434 1.00 91.94 87 GLU A CA 1
ATOM 709 C C . GLU A 1 87 ? 11.824 3.310 -35.374 1.00 91.94 87 GLU A C 1
ATOM 711 O O . GLU A 1 87 ? 12.450 3.762 -34.406 1.00 91.94 87 GLU A O 1
ATOM 716 N N . VAL A 1 88 ? 11.498 4.083 -36.415 1.00 92.00 88 VAL A N 1
ATOM 717 C CA . VAL A 1 88 ? 11.825 5.511 -36.484 1.00 92.00 88 VAL A CA 1
ATOM 718 C C . VAL A 1 88 ? 11.113 6.272 -35.367 1.00 92.00 88 VAL A C 1
ATOM 720 O O . VAL A 1 88 ? 9.890 6.399 -35.344 1.00 92.00 88 VAL A O 1
ATOM 723 N N . GLY A 1 89 ? 11.907 6.866 -34.478 1.00 92.12 89 GLY A N 1
ATOM 724 C CA . GLY A 1 89 ? 11.397 7.663 -33.365 1.00 92.12 89 GLY A CA 1
ATOM 725 C C . GLY A 1 89 ? 11.197 6.883 -32.067 1.00 92.12 89 GLY A C 1
ATOM 726 O O . GLY A 1 89 ? 10.621 7.463 -31.141 1.00 92.12 89 GLY A O 1
ATOM 727 N N . VAL A 1 90 ? 11.707 5.646 -31.982 1.00 95.00 90 VAL A N 1
ATOM 728 C CA . VAL A 1 90 ? 11.770 4.839 -30.756 1.00 95.00 90 VAL A CA 1
ATOM 729 C C . VAL A 1 90 ? 13.195 4.353 -30.500 1.00 95.00 90 VAL A C 1
ATOM 731 O O . VAL A 1 90 ? 13.894 3.880 -31.394 1.00 95.00 90 VAL A O 1
ATOM 734 N N . THR A 1 91 ? 13.622 4.449 -29.246 1.00 94.75 91 THR A N 1
ATOM 735 C CA . THR A 1 91 ? 14.874 3.870 -28.757 1.00 94.75 91 THR A CA 1
ATOM 736 C C . THR A 1 91 ? 14.587 3.067 -27.502 1.00 94.75 91 THR A C 1
ATOM 738 O O . THR A 1 91 ? 14.139 3.628 -26.501 1.00 94.75 91 THR A O 1
ATOM 741 N N . ILE A 1 92 ? 14.905 1.778 -27.530 1.00 94.69 92 ILE A N 1
ATOM 742 C CA . ILE A 1 92 ? 14.938 0.928 -26.340 1.00 94.69 92 ILE A CA 1
ATOM 743 C C . ILE A 1 92 ? 16.362 0.964 -25.790 1.00 94.69 92 ILE A C 1
ATOM 745 O O . ILE A 1 92 ? 17.319 0.819 -26.546 1.00 94.69 92 ILE A O 1
ATOM 749 N N . GLN A 1 93 ? 16.521 1.165 -24.489 1.00 94.19 93 GLN A N 1
ATOM 750 C CA . GLN A 1 93 ? 17.805 1.189 -23.800 1.00 94.19 93 GLN A CA 1
ATOM 751 C C . GLN A 1 93 ? 17.753 0.239 -22.601 1.00 94.19 93 GLN A C 1
ATOM 753 O O . GLN A 1 93 ? 16.883 0.406 -21.754 1.00 94.19 93 GLN A O 1
ATOM 758 N N . LEU A 1 94 ? 18.700 -0.690 -22.501 1.00 92.12 94 LEU A N 1
ATOM 759 C CA . LEU A 1 94 ? 18.878 -1.573 -21.348 1.00 92.12 94 LEU A CA 1
ATOM 760 C C . LEU A 1 94 ? 20.151 -1.179 -20.592 1.00 92.12 94 LEU A C 1
ATOM 762 O O . LEU A 1 94 ? 21.243 -1.147 -21.168 1.00 92.12 94 LEU A O 1
ATOM 766 N N . ASP A 1 95 ? 19.993 -0.842 -19.316 1.00 90.00 95 ASP A N 1
ATOM 767 C CA . ASP A 1 95 ? 21.082 -0.565 -18.378 1.00 90.00 95 ASP A CA 1
ATOM 768 C C . ASP A 1 95 ? 21.522 -1.883 -17.693 1.00 90.00 95 ASP A C 1
ATOM 770 O O . ASP A 1 95 ? 20.695 -2.768 -17.482 1.00 90.00 95 ASP A O 1
ATOM 774 N N . LYS A 1 96 ? 22.804 -2.024 -17.309 1.00 85.75 96 LYS A N 1
ATOM 775 C CA . LYS A 1 96 ? 23.352 -3.229 -16.627 1.00 85.75 96 LYS A CA 1
ATOM 776 C C . LYS A 1 96 ? 22.611 -3.668 -15.357 1.00 85.75 96 LYS A C 1
ATOM 778 O O . LYS A 1 96 ? 22.744 -4.814 -14.944 1.00 85.75 96 LYS A O 1
ATOM 783 N N . ASP A 1 97 ? 21.877 -2.763 -14.720 1.00 80.81 97 ASP A N 1
ATOM 784 C CA . ASP A 1 97 ? 21.074 -3.044 -13.527 1.00 80.81 97 ASP A CA 1
ATOM 785 C C . ASP A 1 97 ? 19.720 -3.709 -13.845 1.00 80.81 97 ASP A C 1
ATOM 787 O O . ASP A 1 97 ? 18.935 -3.950 -12.934 1.00 80.81 97 ASP A O 1
ATOM 791 N N . GLY A 1 98 ? 19.442 -4.001 -15.121 1.00 84.00 98 GLY A N 1
ATOM 792 C CA . GLY A 1 98 ? 18.177 -4.579 -15.573 1.00 84.00 98 GLY A CA 1
ATOM 793 C C . GLY A 1 98 ? 17.083 -3.542 -15.840 1.00 84.00 98 GLY A C 1
ATOM 794 O O . GLY A 1 98 ? 15.952 -3.920 -16.144 1.00 84.00 98 GLY A O 1
ATOM 795 N N . THR A 1 99 ? 17.388 -2.242 -15.756 1.00 87.56 99 THR A N 1
ATOM 796 C CA . THR A 1 99 ? 16.440 -1.177 -16.106 1.00 87.56 99 THR A CA 1
ATOM 797 C C . THR A 1 99 ? 16.289 -1.064 -17.620 1.00 87.56 99 THR A C 1
ATOM 799 O O . THR A 1 99 ? 17.249 -0.742 -18.327 1.00 87.56 99 THR A O 1
ATOM 802 N N . LEU A 1 100 ? 15.056 -1.197 -18.111 1.00 91.25 100 LEU A N 1
ATOM 803 C CA . LEU A 1 100 ? 14.697 -0.894 -19.493 1.00 91.25 100 LEU A CA 1
ATOM 804 C C . LEU A 1 100 ? 14.153 0.536 -19.605 1.00 91.25 100 LEU A C 1
ATOM 806 O O . L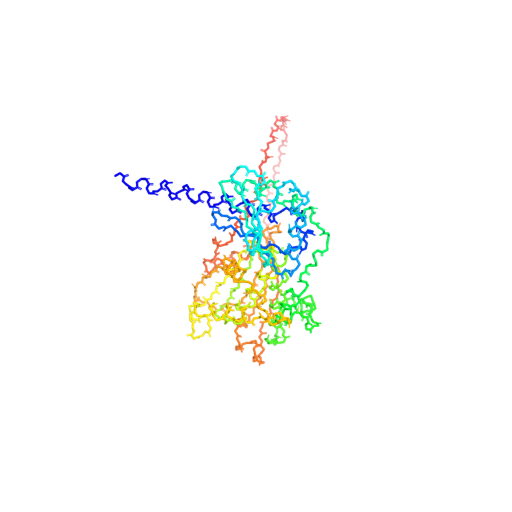EU A 1 100 ? 13.378 0.995 -18.770 1.00 91.25 100 LEU A O 1
ATOM 810 N N . ARG A 1 101 ? 14.531 1.273 -20.648 1.00 94.12 101 ARG A N 1
ATOM 811 C CA . ARG A 1 101 ? 13.970 2.593 -20.960 1.00 94.12 101 ARG A CA 1
ATOM 812 C C . ARG A 1 101 ? 13.548 2.655 -22.413 1.00 94.12 101 ARG A C 1
ATOM 814 O O . ARG A 1 101 ? 14.364 2.412 -23.294 1.00 94.12 101 ARG A O 1
ATOM 821 N N . ILE A 1 102 ? 12.314 3.066 -22.658 1.00 94.50 102 ILE A N 1
ATOM 822 C CA . ILE A 1 102 ? 11.749 3.235 -23.995 1.00 94.50 102 ILE A CA 1
ATOM 823 C C . ILE A 1 102 ? 11.550 4.732 -24.209 1.00 94.50 102 ILE A C 1
ATOM 825 O O . ILE A 1 102 ? 10.766 5.376 -23.512 1.00 94.50 102 ILE A O 1
ATOM 829 N N . LYS A 1 103 ? 12.322 5.301 -25.132 1.00 95.75 103 LYS A N 1
ATOM 830 C CA . LYS A 1 103 ? 12.427 6.743 -25.383 1.00 95.75 103 LYS A CA 1
ATOM 831 C C . LYS A 1 103 ? 12.024 7.080 -26.810 1.00 95.75 103 LYS A C 1
ATOM 833 O O . LYS A 1 103 ? 12.020 6.214 -27.678 1.00 95.75 103 LYS A O 1
ATOM 838 N N . GLY A 1 104 ? 11.769 8.362 -27.062 1.00 94.50 104 GLY A N 1
ATOM 839 C CA . GLY A 1 104 ? 11.548 8.902 -28.405 1.00 94.50 104 GLY A CA 1
ATOM 840 C C . GLY A 1 104 ? 10.157 9.506 -28.588 1.00 94.50 104 GLY A C 1
ATOM 841 O O . GLY A 1 104 ? 9.386 9.609 -27.640 1.00 94.50 104 GLY A O 1
ATOM 842 N N . LYS A 1 105 ? 9.829 9.964 -29.798 1.00 93.31 105 LYS A N 1
ATOM 843 C CA . LYS A 1 105 ? 8.551 10.656 -30.054 1.00 93.31 105 LYS A CA 1
ATOM 844 C C . LYS A 1 105 ? 7.349 9.707 -30.041 1.00 93.31 105 LYS A C 1
ATOM 846 O O . LYS A 1 105 ? 6.261 10.163 -29.711 1.00 93.31 105 LYS A O 1
ATOM 851 N N . LYS A 1 106 ? 7.568 8.425 -30.352 1.00 93.12 106 LYS A N 1
ATOM 852 C CA . LYS A 1 106 ? 6.537 7.376 -30.452 1.00 93.12 106 LYS A CA 1
ATOM 853 C C . LYS A 1 106 ? 6.629 6.313 -29.348 1.00 93.12 106 LYS A C 1
ATOM 855 O O . LYS A 1 106 ? 6.033 5.253 -29.452 1.00 93.12 106 LYS A O 1
ATOM 860 N N . HIS A 1 107 ? 7.381 6.581 -28.275 1.00 93.50 107 HIS A N 1
ATOM 861 C CA . HIS A 1 107 ? 7.681 5.570 -27.250 1.00 93.50 107 HIS A CA 1
ATOM 862 C C . HIS A 1 107 ? 6.445 4.968 -26.571 1.00 93.50 107 HIS A C 1
ATOM 864 O O . HIS A 1 107 ? 6.496 3.825 -26.136 1.00 93.50 107 HIS A O 1
ATOM 870 N N . LEU A 1 108 ? 5.368 5.745 -26.445 1.00 90.12 108 LEU A N 1
ATOM 871 C CA . LEU A 1 108 ? 4.137 5.326 -25.776 1.00 90.12 108 LEU A CA 1
ATOM 872 C C . LEU A 1 108 ? 3.281 4.420 -26.640 1.00 90.12 108 LEU A C 1
ATOM 874 O O . LEU A 1 108 ? 2.876 3.365 -26.168 1.00 90.12 108 LEU A O 1
ATOM 878 N N . ASP A 1 109 ? 3.050 4.832 -27.885 1.00 90.88 109 ASP A N 1
ATOM 879 C CA . ASP A 1 109 ? 2.291 4.054 -28.862 1.00 90.88 109 ASP A CA 1
ATOM 880 C C . ASP A 1 109 ? 3.005 2.718 -29.084 1.00 90.88 109 ASP A C 1
ATOM 882 O O . ASP A 1 109 ? 2.427 1.648 -28.908 1.00 90.88 109 ASP A O 1
ATOM 886 N N . TRP A 1 110 ? 4.324 2.782 -29.290 1.00 93.44 110 TRP A N 1
ATOM 887 C CA . TRP A 1 110 ? 5.149 1.592 -29.417 1.00 93.44 110 TRP A CA 1
ATOM 888 C C . TRP A 1 110 ? 5.094 0.701 -28.173 1.00 93.44 110 TRP A C 1
ATOM 890 O O . TRP A 1 110 ? 4.976 -0.516 -28.308 1.00 93.44 110 TRP A O 1
ATOM 900 N N . PHE A 1 111 ? 5.163 1.277 -26.964 1.00 90.88 111 PHE A N 1
ATOM 901 C CA . PHE A 1 111 ? 5.050 0.507 -25.724 1.00 90.88 111 PHE A CA 1
ATOM 902 C C . PHE A 1 111 ? 3.710 -0.222 -25.663 1.00 90.88 111 PHE A C 1
ATOM 904 O O . PHE A 1 111 ? 3.707 -1.431 -25.465 1.00 90.88 111 PHE A O 1
ATOM 911 N N . ALA A 1 112 ? 2.599 0.481 -25.892 1.00 87.25 112 ALA A N 1
ATOM 912 C CA . ALA A 1 112 ? 1.255 -0.087 -25.833 1.00 87.25 112 ALA A CA 1
ATOM 913 C C . ALA A 1 112 ? 1.047 -1.246 -26.825 1.00 87.25 112 ALA A C 1
ATOM 915 O O . ALA A 1 112 ? 0.331 -2.196 -26.514 1.00 87.25 112 ALA A O 1
ATOM 916 N N . GLU A 1 113 ? 1.683 -1.181 -27.996 1.00 89.62 113 GLU A N 1
ATOM 917 C CA . GLU A 1 113 ? 1.540 -2.170 -29.070 1.00 89.62 113 GLU A CA 1
ATOM 918 C C . GLU A 1 113 ? 2.504 -3.366 -28.969 1.00 89.62 113 GLU A C 1
ATOM 920 O O . GLU A 1 113 ? 2.215 -4.440 -29.508 1.00 89.62 113 GLU A O 1
ATOM 925 N N . ASN A 1 114 ? 3.669 -3.194 -28.331 1.00 90.25 114 ASN A N 1
ATOM 926 C CA . ASN A 1 114 ? 4.774 -4.155 -28.451 1.00 90.25 114 ASN A CA 1
ATOM 927 C C . ASN A 1 114 ? 5.248 -4.759 -27.131 1.00 90.25 114 ASN A C 1
ATOM 929 O O . ASN A 1 114 ? 5.840 -5.837 -27.159 1.00 90.25 114 ASN A O 1
ATOM 933 N N . ILE A 1 115 ? 4.997 -4.125 -25.981 1.00 86.38 115 ILE A N 1
ATOM 934 C CA . ILE A 1 115 ? 5.558 -4.611 -24.713 1.00 86.38 115 ILE A CA 1
ATOM 935 C C . ILE A 1 115 ? 5.092 -6.029 -24.366 1.00 86.38 115 ILE A C 1
ATOM 937 O O . ILE A 1 115 ? 5.893 -6.835 -23.912 1.00 86.38 115 ILE A O 1
ATOM 941 N N . GLU A 1 116 ? 3.837 -6.376 -24.649 1.00 82.44 116 GLU A N 1
ATOM 942 C CA . GLU A 1 116 ? 3.306 -7.725 -24.408 1.00 82.44 116 GLU A CA 1
ATOM 943 C C . GLU A 1 116 ? 4.034 -8.785 -25.225 1.00 82.44 116 GLU A C 1
ATOM 945 O O . GLU A 1 116 ? 4.311 -9.867 -24.720 1.00 82.44 116 GLU A O 1
ATOM 950 N N . LYS A 1 117 ? 4.401 -8.461 -26.469 1.00 86.56 117 LYS A N 1
ATOM 951 C CA . LYS A 1 117 ? 5.163 -9.372 -27.327 1.00 86.56 117 LYS A CA 1
ATOM 952 C C . LYS A 1 117 ? 6.550 -9.619 -26.744 1.00 86.56 117 LYS A C 1
ATOM 954 O O . LYS A 1 117 ? 7.000 -10.756 -26.752 1.00 86.56 117 LYS A O 1
ATOM 959 N N . ILE A 1 118 ? 7.192 -8.572 -26.215 1.00 86.25 118 ILE A N 1
ATOM 960 C CA . ILE A 1 118 ? 8.498 -8.677 -25.540 1.00 86.25 118 ILE A CA 1
ATOM 961 C C . ILE A 1 118 ? 8.379 -9.522 -24.283 1.00 86.25 118 ILE A C 1
ATOM 963 O O . ILE A 1 118 ? 9.224 -10.367 -24.018 1.00 86.25 118 ILE A O 1
ATOM 967 N N . LEU A 1 119 ? 7.313 -9.326 -23.515 1.00 80.88 119 LEU A N 1
ATOM 968 C CA . LEU A 1 119 ? 7.117 -10.094 -22.297 1.00 80.88 119 LEU A CA 1
ATOM 969 C C . LEU A 1 119 ? 6.814 -11.569 -22.586 1.00 80.88 119 LEU A C 1
ATOM 971 O O . LEU A 1 119 ? 7.274 -12.439 -21.855 1.00 80.88 119 LEU A O 1
ATOM 975 N N . ALA A 1 120 ? 6.114 -11.854 -23.685 1.00 79.25 120 ALA A N 1
ATOM 976 C CA . ALA A 1 120 ? 5.852 -13.209 -24.157 1.00 79.25 120 ALA A CA 1
ATOM 977 C C . ALA A 1 120 ? 7.074 -13.892 -24.799 1.00 79.25 120 ALA A C 1
ATOM 979 O O . ALA A 1 120 ? 7.100 -15.119 -24.875 1.00 79.25 120 ALA A O 1
ATOM 980 N N . SER A 1 121 ? 8.062 -13.129 -25.285 1.00 79.38 121 SER A N 1
ATOM 981 C CA . SER A 1 121 ? 9.260 -13.671 -25.940 1.00 79.38 121 SER A CA 1
ATOM 982 C C . SER A 1 121 ? 10.405 -13.987 -24.981 1.00 79.38 121 SER A C 1
ATOM 984 O O . SER A 1 121 ? 11.339 -14.676 -25.383 1.00 79.38 121 SER A O 1
ATOM 986 N N . GLY A 1 122 ? 10.366 -13.489 -23.744 1.00 69.94 122 GLY A N 1
ATOM 987 C CA . GLY A 1 122 ? 11.379 -13.814 -22.744 1.00 69.94 122 GLY A CA 1
ATOM 988 C C . GLY A 1 122 ? 11.290 -15.265 -22.266 1.00 69.94 122 GLY A C 1
ATOM 989 O O . GLY A 1 122 ? 10.205 -15.843 -22.175 1.00 69.94 122 GLY A O 1
ATOM 990 N N . SER A 1 123 ? 12.440 -15.864 -21.943 1.00 61.25 123 SER A N 1
ATOM 991 C CA . SER A 1 123 ? 12.508 -17.204 -21.342 1.00 61.25 123 SER A CA 1
ATOM 992 C C . SER A 1 123 ? 11.653 -17.323 -20.065 1.00 61.25 123 SER A C 1
ATOM 994 O O . SER A 1 123 ? 11.515 -16.375 -19.293 1.00 61.25 123 SER A O 1
ATOM 996 N N . LYS A 1 124 ? 11.040 -18.496 -19.843 1.00 57.72 124 LYS A N 1
ATOM 997 C CA . LYS A 1 124 ? 10.000 -18.708 -18.811 1.00 57.72 124 LYS A CA 1
ATOM 998 C C . LYS A 1 124 ? 10.471 -18.577 -17.354 1.00 57.72 124 LYS A C 1
ATOM 1000 O O . LYS A 1 124 ? 9.624 -18.476 -16.475 1.00 57.72 124 LYS A O 1
ATOM 1005 N N . ASP A 1 125 ? 11.774 -18.505 -17.096 1.00 56.06 125 ASP A N 1
ATOM 1006 C CA . ASP A 1 125 ? 12.330 -18.657 -15.747 1.00 56.06 125 ASP A CA 1
ATOM 1007 C C . ASP A 1 125 ? 13.002 -17.381 -15.221 1.00 56.06 125 ASP A C 1
ATOM 1009 O O . ASP A 1 125 ? 14.115 -17.417 -14.696 1.00 56.06 125 ASP A O 1
ATOM 1013 N N . LEU A 1 126 ? 12.329 -16.227 -15.312 1.00 56.81 126 LEU A N 1
ATOM 1014 C CA . LEU A 1 126 ? 12.647 -15.151 -14.375 1.00 56.81 126 LEU A CA 1
ATOM 1015 C C . LEU A 1 126 ? 11.875 -15.428 -13.091 1.00 56.81 126 LEU A C 1
ATOM 1017 O O . LEU A 1 126 ? 10.696 -15.090 -12.991 1.00 56.81 126 LEU A O 1
ATOM 1021 N N . ALA A 1 127 ? 12.531 -16.060 -12.118 1.00 52.06 127 ALA A N 1
ATOM 1022 C CA . ALA A 1 127 ? 11.928 -16.254 -10.810 1.00 52.06 127 ALA A CA 1
ATOM 1023 C C . ALA A 1 127 ? 11.392 -14.904 -10.311 1.00 52.06 127 ALA A C 1
ATOM 1025 O O . ALA A 1 127 ? 12.141 -13.918 -10.224 1.00 52.06 127 ALA A O 1
ATOM 1026 N N . ALA A 1 128 ? 10.094 -14.849 -9.982 1.00 48.88 128 ALA A N 1
ATOM 1027 C CA . ALA A 1 128 ? 9.610 -13.792 -9.114 1.00 48.88 128 ALA A CA 1
ATOM 1028 C C . ALA A 1 128 ? 10.566 -13.749 -7.910 1.00 48.88 128 ALA A C 1
ATOM 1030 O O . ALA A 1 128 ? 10.955 -14.801 -7.396 1.00 48.88 128 ALA A O 1
ATOM 1031 N N . PRO A 1 129 ? 10.969 -12.569 -7.431 1.00 53.22 129 PRO A N 1
ATOM 1032 C CA . PRO A 1 129 ? 11.645 -12.427 -6.168 1.00 53.22 129 PRO A CA 1
ATOM 1033 C C . PRO A 1 129 ? 10.609 -12.768 -5.102 1.00 53.22 129 PRO A C 1
ATOM 1035 O O . PRO A 1 129 ? 10.010 -11.885 -4.488 1.00 53.22 129 PRO A O 1
ATOM 1038 N N . ALA A 1 130 ? 10.427 -14.070 -4.878 1.00 56.44 130 ALA A N 1
ATOM 1039 C CA . ALA A 1 130 ? 9.864 -14.637 -3.668 1.00 56.44 130 ALA A CA 1
ATOM 1040 C C . ALA A 1 130 ? 10.502 -13.954 -2.447 1.00 56.44 130 ALA A C 1
ATOM 1042 O O . ALA A 1 130 ? 9.822 -13.701 -1.464 1.00 56.44 130 ALA A O 1
ATOM 1043 N N . GLU A 1 131 ? 11.765 -13.514 -2.573 1.00 67.12 131 GLU A N 1
ATOM 1044 C CA . GLU A 1 131 ? 12.461 -12.668 -1.607 1.00 67.12 131 GLU A CA 1
ATOM 1045 C C . GLU A 1 131 ? 11.699 -11.387 -1.219 1.00 67.12 131 GLU A C 1
ATOM 1047 O O . GLU A 1 131 ? 11.638 -11.092 -0.035 1.00 67.12 131 GLU A O 1
ATOM 1052 N N . LEU A 1 132 ? 11.116 -10.600 -2.137 1.00 76.50 132 LEU A N 1
ATOM 1053 C CA . LEU A 1 132 ? 10.525 -9.311 -1.736 1.00 76.50 132 LEU A CA 1
ATOM 1054 C C . LEU A 1 132 ? 9.259 -9.496 -0.901 1.00 76.50 132 LEU A C 1
ATOM 1056 O O . LEU A 1 132 ? 9.160 -8.897 0.165 1.00 76.50 132 LEU A O 1
ATOM 1060 N N . GLY A 1 133 ? 8.312 -10.299 -1.395 1.00 79.88 133 GLY A N 1
ATOM 1061 C CA . GLY A 1 133 ? 7.067 -10.584 -0.680 1.00 79.88 133 GLY A CA 1
ATOM 1062 C C . GLY A 1 133 ? 7.360 -11.210 0.677 1.00 79.88 133 GLY A C 1
ATOM 1063 O O . GLY A 1 133 ? 6.959 -10.660 1.690 1.00 79.88 133 GLY A O 1
ATOM 1064 N N . HIS A 1 134 ? 8.195 -12.249 0.702 1.00 83.00 134 HIS A N 1
ATOM 1065 C CA . HIS A 1 134 ? 8.580 -12.934 1.933 1.00 83.00 134 HIS A CA 1
ATOM 1066 C C . HIS A 1 134 ? 9.312 -12.023 2.934 1.00 83.00 134 HIS A C 1
ATOM 1068 O O . HIS A 1 134 ? 9.033 -12.054 4.128 1.00 83.00 134 HIS A O 1
ATOM 1074 N N . ILE A 1 135 ? 10.227 -11.152 2.488 1.00 84.19 135 ILE A N 1
ATOM 1075 C CA . ILE A 1 135 ? 10.903 -10.219 3.407 1.00 84.19 135 ILE A CA 1
ATOM 1076 C C . ILE A 1 135 ? 9.925 -9.167 3.942 1.00 84.19 135 ILE A C 1
ATOM 1078 O O . ILE A 1 135 ? 10.027 -8.785 5.112 1.00 84.19 135 ILE A O 1
ATOM 1082 N N . ILE A 1 136 ? 8.980 -8.700 3.117 1.00 89.12 136 ILE A N 1
ATOM 1083 C CA . ILE A 1 136 ? 7.892 -7.836 3.589 1.00 89.12 136 ILE A CA 1
ATOM 1084 C C . ILE A 1 136 ? 7.039 -8.590 4.615 1.00 89.12 136 ILE A C 1
ATOM 1086 O O . ILE A 1 136 ? 6.758 -8.027 5.670 1.00 89.12 136 ILE A O 1
ATOM 1090 N N . ASP A 1 137 ? 6.721 -9.861 4.375 1.00 90.00 137 ASP A N 1
ATOM 1091 C CA . ASP A 1 137 ? 5.927 -10.702 5.275 1.00 90.00 137 ASP A CA 1
ATOM 1092 C C . ASP A 1 137 ? 6.620 -10.902 6.620 1.00 90.00 137 ASP A C 1
ATOM 1094 O O . ASP A 1 137 ? 5.995 -10.734 7.667 1.00 90.00 137 ASP A O 1
ATOM 1098 N N . ILE A 1 138 ? 7.932 -11.139 6.622 1.00 87.88 138 ILE A N 1
ATOM 1099 C CA . ILE A 1 138 ? 8.745 -11.181 7.842 1.00 87.88 138 ILE A CA 1
ATOM 1100 C C . ILE A 1 138 ? 8.702 -9.830 8.567 1.00 87.88 138 ILE A C 1
ATOM 1102 O O . ILE A 1 138 ? 8.517 -9.783 9.786 1.00 87.88 138 ILE A O 1
ATOM 1106 N N . HIS A 1 139 ? 8.861 -8.715 7.844 1.00 89.06 139 HIS A N 1
ATOM 1107 C CA . HIS A 1 139 ? 8.878 -7.383 8.453 1.00 89.06 139 HIS A CA 1
ATOM 1108 C C . HIS A 1 139 ? 7.527 -7.013 9.072 1.00 89.06 139 HIS A C 1
ATOM 1110 O O . HIS A 1 139 ? 7.458 -6.586 10.227 1.00 89.06 139 HIS A O 1
ATOM 1116 N N . MET A 1 140 ? 6.449 -7.240 8.323 1.00 90.88 140 MET A N 1
ATOM 1117 C CA . MET A 1 140 ? 5.070 -7.064 8.764 1.00 90.88 140 MET A CA 1
ATOM 1118 C C . MET A 1 140 ? 4.617 -8.184 9.709 1.00 90.88 140 MET A C 1
ATOM 1120 O O . MET A 1 140 ? 3.534 -8.089 10.279 1.00 90.88 140 MET A O 1
ATOM 1124 N N . ARG A 1 141 ? 5.457 -9.193 9.975 1.00 90.25 141 ARG A N 1
ATOM 1125 C CA . ARG A 1 141 ? 5.176 -10.362 10.826 1.00 90.25 141 ARG A CA 1
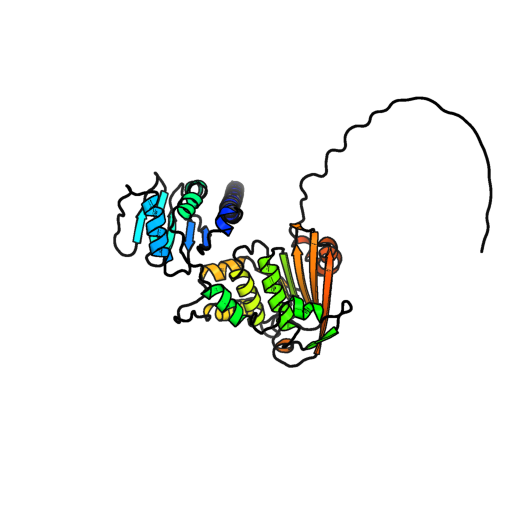ATOM 1126 C C . ARG A 1 141 ? 3.861 -11.054 10.453 1.00 90.25 141 ARG A C 1
ATOM 1128 O O . ARG A 1 141 ? 3.035 -11.302 11.324 1.00 90.25 141 ARG A O 1
ATOM 1135 N N . LEU A 1 142 ? 3.665 -11.303 9.163 1.00 88.62 142 LEU A N 1
ATOM 1136 C CA . LEU A 1 142 ? 2.491 -11.995 8.625 1.00 88.62 142 LEU A CA 1
ATOM 1137 C C . LEU A 1 142 ? 2.619 -13.526 8.724 1.00 88.62 142 LEU A C 1
ATOM 1139 O O . LEU A 1 142 ? 1.626 -14.233 8.615 1.00 88.62 142 LEU A O 1
ATOM 1143 N N . GLU A 1 143 ? 3.826 -14.039 8.980 1.00 85.69 143 GLU A N 1
ATOM 1144 C CA . GLU A 1 143 ? 4.128 -15.475 9.101 1.00 85.69 143 GLU A CA 1
ATOM 1145 C C . GLU A 1 143 ? 4.191 -15.961 10.563 1.00 85.69 143 GLU A C 1
ATOM 1147 O O . GLU A 1 143 ? 4.840 -16.958 10.871 1.00 85.69 143 GLU A O 1
ATOM 1152 N N . ASP A 1 144 ? 3.542 -15.271 11.507 1.00 85.25 144 ASP A N 1
ATOM 1153 C CA . ASP A 1 144 ? 3.631 -15.604 12.939 1.00 85.25 144 ASP A CA 1
ATOM 1154 C C . ASP A 1 144 ? 2.693 -16.737 13.402 1.00 85.25 144 ASP A C 1
ATOM 1156 O O . ASP A 1 144 ? 2.470 -16.920 14.603 1.00 85.25 144 ASP A O 1
ATOM 1160 N N . GLY A 1 145 ? 2.198 -17.530 12.447 1.00 83.50 145 GLY A N 1
ATOM 1161 C CA . GLY A 1 145 ? 1.389 -18.728 12.674 1.00 83.50 145 GLY A CA 1
ATOM 1162 C C . GLY A 1 145 ? -0.112 -18.479 12.828 1.00 83.50 145 GLY A C 1
ATOM 1163 O O . GLY A 1 145 ? -0.839 -19.440 13.059 1.00 83.50 145 GLY A O 1
ATOM 1164 N N . TYR A 1 146 ? -0.580 -17.233 12.694 1.00 87.00 146 TYR A N 1
ATOM 1165 C CA . TYR A 1 146 ? -2.001 -16.882 12.755 1.00 87.00 146 TYR A CA 1
ATOM 1166 C C . TYR A 1 146 ? -2.450 -16.219 11.457 1.00 87.00 146 TYR A C 1
ATOM 1168 O O . TYR A 1 146 ? -1.919 -15.182 11.061 1.00 87.00 146 TYR A O 1
ATOM 1176 N N . THR A 1 147 ? -3.469 -16.779 10.811 1.00 91.00 147 THR A N 1
ATOM 1177 C CA . THR A 1 147 ? -4.090 -16.145 9.646 1.00 91.00 147 THR A CA 1
ATOM 1178 C C . THR A 1 147 ? -5.148 -15.125 10.073 1.00 91.00 147 THR A C 1
ATOM 1180 O O . THR A 1 147 ? -5.662 -15.147 11.194 1.00 91.00 147 THR A O 1
ATOM 1183 N N . VAL A 1 148 ? -5.524 -14.225 9.158 1.00 93.75 148 VAL A N 1
ATOM 1184 C CA . VAL A 1 148 ? -6.675 -13.325 9.362 1.00 93.75 148 VAL A CA 1
ATOM 1185 C C . VAL A 1 148 ? -7.941 -14.122 9.665 1.00 93.75 148 VAL A C 1
ATOM 1187 O O . VAL A 1 148 ? -8.716 -13.713 10.525 1.00 93.75 148 VAL A O 1
ATOM 1190 N N . HIS A 1 149 ? -8.138 -15.258 8.990 1.00 94.00 149 HIS A N 1
ATOM 1191 C CA . HIS A 1 149 ? -9.298 -16.115 9.211 1.00 94.00 149 HIS A CA 1
ATOM 1192 C C . HIS A 1 149 ? -9.308 -16.674 10.633 1.00 94.00 149 HIS A C 1
ATOM 1194 O O . HIS A 1 149 ? -10.307 -16.506 11.323 1.00 94.00 149 HIS A O 1
ATOM 1200 N N . ASP A 1 150 ? -8.173 -17.197 11.112 1.00 93.81 150 ASP A N 1
ATOM 1201 C CA . ASP A 1 150 ? -8.053 -17.691 12.488 1.00 93.81 150 ASP A CA 1
ATOM 1202 C C . ASP A 1 150 ? -8.381 -16.585 13.496 1.00 93.81 150 ASP A C 1
ATOM 1204 O O . ASP A 1 150 ? -9.130 -16.796 14.448 1.00 93.81 150 ASP A O 1
ATOM 1208 N N . LEU A 1 151 ? -7.847 -15.377 13.294 1.00 95.62 151 LEU A N 1
ATOM 1209 C CA . LEU A 1 151 ? -8.103 -14.258 14.198 1.00 95.62 151 LEU A CA 1
ATOM 1210 C C . LEU A 1 151 ? -9.580 -13.853 14.189 1.00 95.62 151 LEU A C 1
ATOM 1212 O O . LEU A 1 151 ? -10.140 -13.638 15.264 1.00 95.62 151 LEU A O 1
ATOM 1216 N N . LEU A 1 152 ? -10.211 -13.766 13.018 1.00 96.56 152 LEU A N 1
ATOM 1217 C CA . LEU A 1 152 ? -11.623 -13.403 12.887 1.00 96.56 152 LEU A CA 1
ATOM 1218 C C . LEU A 1 152 ? -12.563 -14.473 13.451 1.00 96.56 152 LEU A C 1
ATOM 1220 O O . LEU A 1 152 ? -13.535 -14.113 14.106 1.00 96.56 152 LEU A O 1
ATOM 1224 N N . ASP A 1 153 ? -12.253 -15.758 13.291 1.00 95.19 153 ASP A N 1
ATOM 1225 C CA . ASP A 1 153 ? -13.065 -16.857 13.834 1.00 95.19 153 ASP A CA 1
ATOM 1226 C C . ASP A 1 153 ? -13.090 -16.848 15.373 1.00 95.19 153 ASP A C 1
ATOM 1228 O O . ASP A 1 153 ? -14.065 -17.262 16.000 1.00 95.19 153 ASP A O 1
ATOM 1232 N N . HIS A 1 154 ? -12.042 -16.304 16.000 1.00 93.50 154 HIS A N 1
ATOM 1233 C CA . HIS A 1 154 ? -11.957 -16.097 17.450 1.00 93.50 154 HIS A CA 1
ATOM 1234 C C . HIS A 1 154 ? -12.501 -14.732 17.918 1.00 93.50 154 HIS A C 1
ATOM 1236 O O . HIS A 1 154 ? -12.346 -14.377 19.101 1.00 93.50 154 HIS A O 1
ATOM 1242 N N . LEU A 1 155 ? -13.094 -13.942 17.017 1.00 96.81 155 LEU A N 1
ATOM 1243 C CA . LEU A 1 155 ? -13.740 -12.671 17.328 1.00 96.81 155 LEU A CA 1
ATOM 1244 C C . LEU A 1 155 ? -15.267 -12.848 17.308 1.00 96.81 155 LEU A C 1
ATOM 1246 O O . LEU A 1 155 ? -15.841 -13.072 16.245 1.00 96.81 155 LEU A O 1
ATOM 1250 N N . PRO A 1 156 ? -15.960 -12.708 18.453 1.00 95.56 156 PRO A N 1
ATOM 1251 C CA . PRO A 1 156 ? -17.417 -12.691 18.468 1.00 95.56 156 PRO A CA 1
ATOM 1252 C C . PRO A 1 156 ? -17.970 -11.602 17.546 1.00 95.56 156 PRO A C 1
ATOM 1254 O O . PRO A 1 156 ? -17.415 -10.505 17.468 1.00 95.56 156 PRO A O 1
ATOM 1257 N N . THR A 1 157 ? -19.112 -11.865 16.910 1.00 91.12 157 THR A N 1
ATOM 1258 C CA . THR A 1 157 ? -19.784 -10.907 16.012 1.00 91.12 157 THR A CA 1
ATOM 1259 C C . THR A 1 157 ? -20.177 -9.602 16.711 1.00 91.12 157 THR A C 1
ATOM 1261 O O . THR A 1 157 ? -20.258 -8.556 16.076 1.00 91.12 157 THR A O 1
ATOM 1264 N N . THR A 1 158 ? -20.369 -9.637 18.030 1.00 94.00 158 THR A N 1
ATOM 1265 C CA . THR A 1 158 ? -20.627 -8.463 18.878 1.00 94.00 158 THR A CA 1
ATOM 1266 C C . THR A 1 158 ? -19.371 -7.650 19.210 1.00 94.00 158 THR A C 1
ATOM 1268 O O . THR A 1 158 ? -19.477 -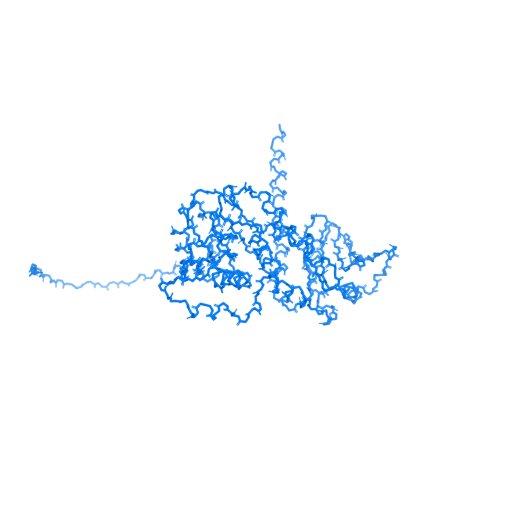6.586 19.815 1.00 94.00 158 THR A O 1
ATOM 1271 N N . GLY A 1 159 ? -18.184 -8.141 18.850 1.00 96.12 159 GLY A N 1
ATOM 1272 C CA . GLY A 1 159 ? -16.894 -7.627 19.303 1.00 96.12 159 GLY A CA 1
ATOM 1273 C C . GLY A 1 159 ? -16.414 -8.249 20.615 1.00 96.12 159 GLY A C 1
ATOM 1274 O O . GLY A 1 159 ? -17.131 -9.003 21.277 1.00 96.12 159 GLY A O 1
ATOM 1275 N N . ALA A 1 160 ? -15.172 -7.939 20.987 1.00 97.56 160 ALA A N 1
ATOM 1276 C CA . ALA A 1 160 ? -14.545 -8.402 22.223 1.00 97.56 160 ALA A CA 1
ATOM 1277 C C . ALA A 1 160 ? -13.448 -7.450 22.719 1.00 97.56 160 ALA A C 1
ATOM 1279 O O . ALA A 1 160 ? -12.947 -6.606 21.977 1.00 97.56 160 ALA A O 1
ATOM 1280 N N . LEU A 1 161 ? -13.040 -7.637 23.978 1.00 97.25 161 LEU A N 1
ATOM 1281 C CA . LEU A 1 161 ? -11.791 -7.093 24.502 1.00 97.25 161 LEU A CA 1
ATOM 1282 C C . LEU A 1 161 ? -10.635 -7.997 24.062 1.00 97.25 161 LEU A C 1
ATOM 1284 O O . LEU A 1 161 ? -10.661 -9.207 24.302 1.00 97.25 161 LEU A O 1
ATOM 1288 N N . LYS A 1 162 ? -9.626 -7.422 23.413 1.00 96.88 162 LYS A N 1
ATOM 1289 C CA . LYS A 1 162 ? -8.448 -8.142 22.923 1.00 96.88 162 LYS A CA 1
ATOM 1290 C C . LYS A 1 162 ? -7.189 -7.332 23.197 1.00 96.88 162 LYS A C 1
ATOM 1292 O O . LYS A 1 162 ? -7.232 -6.115 23.346 1.00 96.88 162 LYS A O 1
ATOM 1297 N N . HIS A 1 163 ? -6.053 -8.013 23.255 1.00 96.12 163 HIS A N 1
ATOM 1298 C CA . HIS A 1 163 ? -4.774 -7.346 23.449 1.00 96.12 163 HIS A CA 1
ATOM 1299 C C . HIS A 1 163 ? -4.344 -6.608 22.179 1.00 96.12 163 HIS A C 1
ATOM 1301 O O . HIS A 1 163 ? -4.328 -7.185 21.086 1.00 96.12 163 HIS A O 1
ATOM 1307 N N . GLY A 1 164 ? -3.950 -5.346 22.336 1.00 94.25 164 GLY A N 1
ATOM 1308 C CA . GLY A 1 164 ? -3.468 -4.508 21.242 1.00 94.25 164 GLY A CA 1
ATOM 1309 C C . GLY A 1 164 ? -2.305 -5.145 20.462 1.00 94.25 164 GLY A C 1
ATOM 1310 O O . GLY A 1 164 ? -2.468 -5.407 19.268 1.00 94.25 164 GLY A O 1
ATOM 1311 N N . PRO A 1 165 ? -1.169 -5.481 21.109 1.00 92.88 165 PRO A N 1
ATOM 1312 C CA . PRO A 1 165 ? 0.017 -6.009 20.425 1.00 92.88 165 PRO A CA 1
ATOM 1313 C C . PRO A 1 165 ? -0.178 -7.387 19.777 1.00 92.88 165 PRO A C 1
ATOM 1315 O O . PRO A 1 165 ? 0.245 -7.618 18.644 1.00 92.88 165 PRO A O 1
ATOM 1318 N N . THR A 1 166 ? -0.797 -8.323 20.500 1.00 92.88 166 THR A N 1
ATOM 1319 C CA . THR A 1 166 ? -0.819 -9.750 20.132 1.00 92.88 166 THR A CA 1
ATOM 1320 C C . THR A 1 166 ? -2.054 -10.168 19.346 1.00 92.88 166 THR A C 1
ATOM 1322 O O . THR A 1 166 ? -2.071 -11.277 18.817 1.00 92.88 166 THR A O 1
ATOM 1325 N N . TYR A 1 167 ? -3.072 -9.309 19.243 1.00 95.75 167 TYR A N 1
ATOM 1326 C CA . TYR A 1 167 ? -4.297 -9.620 18.510 1.00 95.75 167 TYR A CA 1
ATOM 1327 C C . TYR A 1 167 ? -4.698 -8.502 17.551 1.00 95.75 167 TYR A C 1
ATOM 1329 O O . TYR A 1 167 ? -4.709 -8.720 16.343 1.00 95.75 167 TYR A O 1
ATOM 1337 N N . ILE A 1 168 ? -4.981 -7.293 18.050 1.00 96.94 168 ILE A N 1
ATOM 1338 C CA . ILE A 1 168 ? -5.529 -6.211 17.211 1.00 96.94 168 ILE A CA 1
ATOM 1339 C C . ILE A 1 168 ? -4.518 -5.786 16.146 1.00 96.94 168 ILE A C 1
ATOM 1341 O O . ILE A 1 168 ? -4.872 -5.679 14.977 1.00 96.94 168 ILE A O 1
ATOM 1345 N N . TYR A 1 169 ? -3.248 -5.612 16.513 1.00 96.19 169 TYR A N 1
ATOM 1346 C CA . TYR A 1 169 ? -2.194 -5.236 15.571 1.00 96.19 169 TYR A CA 1
ATOM 1347 C C . TYR A 1 169 ? -1.891 -6.331 14.538 1.00 96.19 169 TYR A C 1
ATOM 1349 O O . TYR A 1 169 ? -1.562 -6.034 13.387 1.00 96.19 169 TYR A O 1
ATOM 1357 N N . ARG A 1 170 ? -2.018 -7.608 14.923 1.00 95.69 170 ARG A N 1
ATOM 1358 C CA . ARG A 1 170 ? -1.907 -8.739 13.988 1.00 95.69 170 ARG A CA 1
ATOM 1359 C C . ARG A 1 170 ? -3.050 -8.734 12.988 1.00 95.69 170 ARG A C 1
ATOM 1361 O O . ARG A 1 170 ? -2.801 -8.746 11.787 1.00 95.69 170 ARG A O 1
ATOM 1368 N N . LEU A 1 171 ? -4.279 -8.633 13.489 1.00 97.06 171 LEU A N 1
ATOM 1369 C CA . LEU A 1 171 ? -5.477 -8.584 12.663 1.00 97.06 171 LEU A CA 1
ATOM 1370 C C . LEU A 1 171 ? -5.442 -7.377 11.717 1.00 97.06 171 LEU A C 1
ATOM 1372 O O . LEU A 1 171 ? -5.710 -7.522 10.533 1.00 97.06 171 LEU A O 1
ATOM 1376 N N . TRP A 1 172 ? -5.031 -6.210 12.212 1.00 96.50 172 TRP A N 1
ATOM 1377 C CA . TRP A 1 172 ? -4.878 -4.990 11.422 1.00 96.50 172 TRP A CA 1
ATOM 1378 C C . TRP A 1 172 ? -3.882 -5.153 10.260 1.00 96.50 172 TRP A C 1
ATOM 1380 O O . TRP A 1 172 ? -4.246 -4.873 9.121 1.00 96.50 172 TRP A O 1
ATOM 1390 N N . ARG A 1 173 ? -2.659 -5.655 10.506 1.00 95.75 173 ARG A N 1
ATOM 1391 C CA . ARG A 1 173 ? -1.661 -5.884 9.435 1.00 95.75 173 ARG A CA 1
ATOM 1392 C C . ARG A 1 173 ? -2.096 -6.965 8.454 1.00 95.75 173 ARG A C 1
ATOM 1394 O O . ARG A 1 173 ? -1.896 -6.802 7.256 1.00 95.75 173 ARG A O 1
ATOM 1401 N N . GLY A 1 174 ? -2.706 -8.039 8.953 1.00 95.69 174 GLY A N 1
ATOM 1402 C CA . GLY A 1 174 ? -3.227 -9.108 8.108 1.00 95.69 174 GLY A CA 1
ATOM 1403 C C . GLY A 1 174 ? -4.368 -8.631 7.207 1.00 95.69 174 GLY A C 1
ATOM 1404 O O . GLY A 1 174 ? -4.383 -8.955 6.026 1.00 95.69 174 GLY A O 1
ATOM 1405 N N . LEU A 1 175 ? -5.297 -7.820 7.726 1.00 96.00 175 LEU A N 1
ATOM 1406 C CA . LEU A 1 175 ? -6.368 -7.222 6.921 1.00 96.00 175 LEU A CA 1
ATOM 1407 C C . LEU A 1 175 ? -5.817 -6.239 5.889 1.00 96.00 175 LEU A C 1
ATOM 1409 O O . LEU A 1 175 ? -6.245 -6.270 4.742 1.00 96.00 175 LEU A O 1
ATOM 1413 N N . LEU A 1 176 ? -4.850 -5.405 6.273 1.00 94.62 176 LEU A N 1
ATOM 1414 C CA . LEU A 1 176 ? -4.179 -4.474 5.367 1.00 94.62 176 LEU A CA 1
ATOM 1415 C C . LEU A 1 176 ? -3.534 -5.205 4.172 1.00 94.62 176 LEU A C 1
ATOM 1417 O O . LEU A 1 176 ? -3.699 -4.774 3.032 1.00 94.62 176 LEU A O 1
ATOM 1421 N N . ASP A 1 177 ? -2.862 -6.327 4.432 1.00 93.06 177 ASP A N 1
ATOM 1422 C CA . ASP A 1 177 ? -2.295 -7.212 3.409 1.00 93.06 177 ASP A CA 1
ATOM 1423 C C . ASP A 1 177 ? -3.386 -7.870 2.545 1.00 93.06 177 ASP A C 1
ATOM 1425 O O . ASP A 1 177 ? -3.447 -7.717 1.325 1.00 93.06 177 ASP A O 1
ATOM 1429 N N . GLN A 1 178 ? -4.336 -8.549 3.187 1.00 91.88 178 GLN A N 1
ATOM 1430 C CA . GLN A 1 178 ? -5.412 -9.259 2.505 1.00 91.88 178 GLN A CA 1
ATOM 1431 C C . GLN A 1 178 ? -6.237 -8.330 1.603 1.00 91.88 178 GLN A C 1
ATOM 1433 O O . GLN A 1 178 ? -6.578 -8.698 0.477 1.00 91.88 178 GLN A O 1
ATOM 1438 N N . TRP A 1 179 ? -6.572 -7.134 2.082 1.00 92.19 179 TRP A N 1
ATOM 1439 C CA . TRP A 1 179 ? -7.338 -6.158 1.316 1.00 92.19 179 TRP A CA 1
ATOM 1440 C C . TRP A 1 179 ? -6.508 -5.505 0.214 1.00 92.19 179 TRP A C 1
ATOM 1442 O O . TRP A 1 179 ? -7.012 -5.348 -0.897 1.00 92.19 179 TRP A O 1
ATOM 1452 N N . GLY A 1 180 ? -5.223 -5.226 0.459 1.00 87.50 180 GLY A N 1
ATOM 1453 C CA . GLY A 1 180 ? -4.318 -4.758 -0.590 1.00 87.50 180 GLY A CA 1
ATOM 1454 C C . GLY A 1 180 ? -4.190 -5.743 -1.755 1.00 87.50 180 GLY A C 1
ATOM 1455 O O . GLY A 1 180 ? -4.086 -5.320 -2.906 1.00 87.50 180 GLY A O 1
ATOM 1456 N N . GLY A 1 181 ? -4.271 -7.049 -1.482 1.00 83.81 181 GLY A N 1
ATOM 1457 C CA . GLY A 1 181 ? -4.286 -8.093 -2.509 1.00 83.81 181 GLY A CA 1
ATOM 1458 C C . GLY A 1 181 ? -5.614 -8.244 -3.262 1.00 83.81 181 GLY A C 1
ATOM 1459 O O . GLY A 1 181 ? -5.601 -8.635 -4.429 1.00 83.81 181 GLY A O 1
ATOM 1460 N N . ARG A 1 182 ? -6.750 -7.942 -2.620 1.00 83.44 182 ARG A N 1
ATOM 1461 C CA . ARG A 1 182 ? -8.101 -8.064 -3.210 1.00 83.44 182 ARG A CA 1
ATOM 1462 C C . ARG A 1 182 ? -8.536 -6.838 -4.010 1.00 83.44 182 ARG A C 1
ATOM 1464 O O . ARG A 1 182 ? -9.390 -6.967 -4.879 1.00 83.44 182 ARG A O 1
ATOM 1471 N N . GLY A 1 183 ? -7.971 -5.670 -3.715 1.00 79.31 183 GLY A N 1
ATOM 1472 C CA . GLY A 1 183 ? -8.463 -4.396 -4.231 1.00 79.31 183 GLY A CA 1
ATOM 1473 C C . GLY A 1 183 ? -9.628 -3.822 -3.406 1.00 79.31 183 GLY A C 1
ATOM 1474 O O . GLY A 1 183 ? -10.072 -4.413 -2.421 1.00 79.31 183 GLY A O 1
ATOM 1475 N N . GLY A 1 184 ? -10.112 -2.649 -3.818 1.00 84.25 184 GLY A N 1
ATOM 1476 C CA . GLY A 1 184 ? -10.915 -1.715 -3.027 1.00 84.25 184 GLY A CA 1
ATOM 1477 C C . GLY A 1 184 ? -10.114 -0.526 -2.478 1.00 84.25 184 GLY A C 1
ATOM 1478 O O . GLY A 1 184 ? -8.892 -0.610 -2.330 1.00 84.25 184 GLY A O 1
ATOM 1479 N N . ASP A 1 185 ? -10.805 0.590 -2.229 1.00 90.38 185 ASP A N 1
ATOM 1480 C CA . ASP A 1 185 ? -10.246 1.761 -1.544 1.00 90.38 185 ASP A CA 1
ATOM 1481 C C . ASP A 1 185 ? -10.102 1.443 -0.050 1.00 90.38 185 ASP A C 1
ATOM 1483 O O . ASP A 1 185 ? -11.039 0.962 0.601 1.00 90.38 185 ASP A O 1
ATOM 1487 N N . LEU A 1 186 ? -8.915 1.713 0.498 1.00 94.25 186 LEU A N 1
ATOM 1488 C CA . LEU A 1 186 ? -8.622 1.495 1.911 1.00 94.25 186 LEU A CA 1
ATOM 1489 C C . LEU A 1 186 ? -8.763 2.789 2.694 1.00 94.25 186 LEU A C 1
ATOM 1491 O O . LEU A 1 186 ? -8.166 3.804 2.346 1.00 94.25 186 LEU A O 1
ATOM 1495 N N . TYR A 1 187 ? -9.462 2.727 3.818 1.00 96.06 187 TYR A N 1
ATOM 1496 C CA . TYR A 1 187 ? -9.602 3.837 4.751 1.00 96.06 187 TYR A CA 1
ATOM 1497 C C . TYR A 1 187 ? -8.911 3.471 6.054 1.00 96.06 187 TYR A C 1
ATOM 1499 O O . TYR A 1 187 ? -9.273 2.495 6.703 1.00 96.06 187 TYR A O 1
ATOM 1507 N N . VAL A 1 188 ? -7.918 4.260 6.445 1.00 97.69 188 VAL A N 1
ATOM 1508 C CA . VAL A 1 188 ? -7.211 4.161 7.719 1.00 97.69 188 VAL A CA 1
ATOM 1509 C C . VAL A 1 188 ? -7.555 5.403 8.527 1.00 97.69 188 VAL A C 1
ATOM 1511 O O . VAL A 1 188 ? -7.006 6.483 8.315 1.00 97.69 188 VAL A O 1
ATOM 1514 N N . ILE A 1 189 ? -8.494 5.254 9.454 1.00 97.81 189 ILE A N 1
ATOM 1515 C CA . ILE A 1 189 ? -9.015 6.350 10.267 1.00 97.81 189 ILE A CA 1
ATOM 1516 C C . ILE A 1 189 ? -8.516 6.138 11.688 1.00 97.81 189 ILE A C 1
ATOM 1518 O O . ILE A 1 189 ? -8.925 5.198 12.362 1.00 97.81 189 ILE A O 1
ATOM 1522 N N . SER A 1 190 ? -7.618 6.995 12.163 1.00 97.88 190 SER A N 1
ATOM 1523 C CA . SER A 1 190 ? -7.141 6.947 13.547 1.00 97.88 190 SER A CA 1
ATOM 1524 C C . SER A 1 190 ? -6.618 8.318 13.965 1.00 97.88 190 SER A C 1
ATOM 1526 O O . SER A 1 190 ? -5.829 8.898 13.223 1.00 97.88 190 SER A O 1
ATOM 1528 N N . PRO A 1 191 ? -6.978 8.852 15.150 1.00 97.25 191 PRO A N 1
ATOM 1529 C CA . PRO A 1 191 ? -6.490 10.152 15.590 1.00 97.25 191 PRO A CA 1
ATOM 1530 C C . PRO A 1 191 ? -4.973 10.159 15.742 1.00 97.25 191 PRO A C 1
ATOM 1532 O O . PRO A 1 191 ? -4.349 11.195 15.521 1.00 97.25 191 PRO A O 1
ATOM 1535 N N . LEU A 1 192 ? -4.413 9.001 16.120 1.00 97.56 192 LEU A N 1
ATOM 1536 C CA . LEU A 1 192 ? -2.981 8.789 16.230 1.00 97.56 192 LEU A CA 1
ATOM 1537 C C . LEU A 1 192 ? -2.507 7.670 15.293 1.00 97.56 192 LEU A C 1
ATOM 1539 O O . LEU A 1 192 ? -3.008 6.546 15.371 1.00 97.56 192 LEU A O 1
ATOM 1543 N N . ILE A 1 193 ? -1.526 7.970 14.449 1.00 98.06 193 ILE A N 1
ATOM 1544 C CA . ILE A 1 193 ? -0.771 7.037 13.622 1.00 98.06 193 ILE A CA 1
ATOM 1545 C C . ILE A 1 193 ? 0.718 7.421 13.600 1.00 98.06 193 ILE A C 1
ATOM 1547 O O . ILE A 1 193 ? 1.069 8.553 13.263 1.00 98.06 193 ILE A O 1
ATOM 1551 N N . ASP A 1 194 ? 1.602 6.490 13.974 1.00 97.88 194 ASP A N 1
ATOM 1552 C CA . ASP A 1 194 ? 3.056 6.725 13.943 1.00 97.88 194 ASP A CA 1
ATOM 1553 C C . ASP A 1 194 ? 3.745 6.173 12.691 1.00 97.88 194 ASP A C 1
ATOM 1555 O O . ASP A 1 194 ? 3.167 5.438 11.887 1.00 97.88 194 ASP A O 1
ATOM 1559 N N . ALA A 1 195 ? 5.026 6.524 12.552 1.00 98.25 195 ALA A N 1
ATOM 1560 C CA . ALA A 1 195 ? 5.851 6.204 11.396 1.00 98.25 195 ALA A CA 1
ATOM 1561 C C . ALA A 1 195 ? 5.920 4.701 11.090 1.00 98.25 195 ALA A C 1
ATOM 1563 O O . ALA A 1 195 ? 5.975 4.329 9.922 1.00 98.25 195 ALA A O 1
ATOM 1564 N N . ARG A 1 196 ? 5.868 3.829 12.105 1.00 97.19 196 ARG A N 1
ATOM 1565 C CA . ARG A 1 196 ? 5.930 2.379 11.885 1.00 97.19 196 ARG A CA 1
ATOM 1566 C C . ARG A 1 196 ? 4.637 1.844 11.275 1.00 97.19 196 ARG A C 1
ATOM 1568 O O . ARG A 1 196 ? 4.668 0.971 10.417 1.00 97.19 196 ARG A O 1
ATOM 1575 N N . ARG A 1 197 ? 3.490 2.404 11.661 1.00 97.25 197 ARG A N 1
ATOM 1576 C CA . ARG A 1 197 ? 2.189 1.976 11.127 1.00 97.25 197 ARG A CA 1
ATOM 1577 C C . ARG A 1 197 ? 1.994 2.545 9.728 1.00 97.25 197 ARG A C 1
ATOM 1579 O O . ARG A 1 197 ? 1.495 1.853 8.851 1.00 97.25 197 ARG A O 1
ATOM 1586 N N . VAL A 1 198 ? 2.485 3.760 9.480 1.00 98.00 198 VAL A N 1
ATOM 1587 C CA . VAL A 1 198 ? 2.581 4.300 8.116 1.00 98.00 198 VAL A CA 1
ATOM 1588 C C . VAL A 1 198 ? 3.532 3.462 7.251 1.00 98.00 198 VAL A C 1
ATOM 1590 O O . VAL A 1 198 ? 3.219 3.226 6.087 1.00 98.00 198 VAL A O 1
ATOM 1593 N N . SER A 1 199 ? 4.655 2.958 7.784 1.00 97.62 199 SER A N 1
ATOM 1594 C CA . SER A 1 199 ? 5.526 2.060 7.013 1.00 97.62 199 SER A CA 1
ATOM 1595 C C . SER A 1 199 ? 4.849 0.733 6.681 1.00 97.62 199 SER A C 1
ATOM 1597 O O . SER A 1 199 ? 5.005 0.272 5.558 1.00 97.62 199 SER A O 1
ATOM 1599 N N . ASP A 1 200 ? 4.045 0.162 7.584 1.00 97.06 200 ASP A N 1
ATOM 1600 C CA . ASP A 1 200 ? 3.265 -1.050 7.287 1.00 97.06 200 ASP A CA 1
ATOM 1601 C C . ASP A 1 200 ? 2.283 -0.810 6.121 1.00 97.06 200 ASP A C 1
ATOM 1603 O O . ASP A 1 200 ? 2.192 -1.633 5.212 1.00 97.06 200 ASP A O 1
ATOM 1607 N N . VAL A 1 201 ? 1.613 0.352 6.083 1.00 96.88 201 VAL A N 1
ATOM 1608 C CA . VAL A 1 201 ? 0.750 0.765 4.955 1.00 96.88 201 VAL A CA 1
ATOM 1609 C C . VAL A 1 201 ? 1.540 0.878 3.652 1.00 96.88 201 VAL A C 1
ATOM 1611 O O . VAL A 1 201 ? 1.125 0.331 2.632 1.00 96.88 201 VAL A O 1
ATOM 1614 N N . LEU A 1 202 ? 2.696 1.547 3.672 1.00 96.06 202 LEU A N 1
ATOM 1615 C CA . LEU A 1 202 ? 3.555 1.652 2.491 1.00 96.06 202 LEU A CA 1
ATOM 1616 C C . LEU A 1 202 ? 4.002 0.271 1.996 1.00 96.06 202 LEU A C 1
ATOM 1618 O O . LEU A 1 202 ? 4.007 0.030 0.792 1.00 96.06 202 LEU A O 1
ATOM 1622 N N . LEU A 1 203 ? 4.366 -0.633 2.906 1.00 94.38 203 LEU A N 1
ATOM 1623 C CA . LEU A 1 203 ? 4.811 -1.981 2.563 1.00 94.38 203 LEU A CA 1
ATOM 1624 C C . LEU A 1 203 ? 3.692 -2.833 1.975 1.00 94.38 203 LEU A C 1
ATOM 1626 O O . LEU A 1 203 ? 3.948 -3.525 0.994 1.00 94.38 203 LEU A O 1
ATOM 1630 N N . ALA A 1 204 ? 2.467 -2.727 2.491 1.00 92.81 204 ALA A N 1
ATOM 1631 C CA . ALA A 1 204 ? 1.309 -3.381 1.892 1.00 92.81 204 ALA A CA 1
ATOM 1632 C C . ALA A 1 204 ? 1.088 -2.905 0.445 1.00 92.81 204 ALA A C 1
ATOM 1634 O O . ALA A 1 204 ? 0.996 -3.722 -0.471 1.00 92.81 204 ALA A O 1
ATOM 1635 N N . ILE A 1 205 ? 1.123 -1.589 0.200 1.00 91.50 205 ILE A N 1
ATOM 1636 C CA . ILE A 1 205 ? 1.019 -1.035 -1.163 1.00 91.50 205 ILE A CA 1
ATOM 1637 C C . ILE A 1 205 ? 2.161 -1.547 -2.057 1.00 91.50 205 ILE A C 1
ATOM 1639 O O . ILE A 1 205 ? 1.935 -1.918 -3.204 1.00 91.50 205 ILE A O 1
ATOM 1643 N N . ILE A 1 206 ? 3.396 -1.602 -1.543 1.00 88.31 206 ILE A N 1
ATOM 1644 C CA . ILE A 1 206 ? 4.567 -2.094 -2.292 1.00 88.31 206 ILE A CA 1
ATOM 1645 C C . ILE A 1 206 ? 4.454 -3.591 -2.608 1.00 88.31 206 ILE A C 1
ATOM 1647 O O . ILE A 1 206 ? 4.876 -4.020 -3.686 1.00 88.31 206 ILE A O 1
ATOM 1651 N N . LYS A 1 207 ? 3.932 -4.393 -1.675 1.00 86.69 207 LYS A N 1
ATOM 1652 C CA . LYS A 1 207 ? 3.782 -5.842 -1.831 1.00 86.69 207 LYS A CA 1
ATOM 1653 C C . LYS A 1 207 ? 2.765 -6.171 -2.920 1.00 86.69 207 LYS A C 1
ATOM 1655 O O . LYS A 1 207 ? 3.022 -7.037 -3.761 1.00 86.69 207 LYS A O 1
ATOM 1660 N N . HIS A 1 208 ? 1.640 -5.463 -2.951 1.00 83.88 208 HIS A N 1
ATOM 1661 C CA . HIS A 1 208 ? 0.568 -5.727 -3.904 1.00 83.88 208 HIS A CA 1
ATOM 1662 C C . HIS A 1 208 ? 0.728 -4.881 -5.172 1.00 83.88 208 HIS A C 1
ATOM 1664 O O . HIS A 1 208 ? 0.316 -3.731 -5.244 1.00 83.88 208 HIS A O 1
ATOM 1670 N N . ARG A 1 209 ? 1.287 -5.483 -6.232 1.00 63.69 209 ARG A N 1
ATOM 1671 C CA . ARG A 1 209 ? 1.540 -4.814 -7.530 1.00 63.69 209 ARG A CA 1
ATOM 1672 C C . ARG A 1 209 ? 0.297 -4.155 -8.148 1.00 63.69 209 ARG A C 1
ATOM 1674 O O . ARG A 1 209 ? 0.424 -3.184 -8.884 1.00 63.69 209 ARG A O 1
ATOM 1681 N N . ASN A 1 210 ? -0.886 -4.692 -7.845 1.00 56.50 210 ASN A N 1
ATOM 1682 C CA . ASN A 1 210 ? -2.183 -4.212 -8.321 1.00 56.50 210 ASN A CA 1
ATOM 1683 C C . ASN A 1 210 ? -2.903 -3.334 -7.295 1.00 56.50 210 ASN A C 1
ATOM 1685 O O . ASN A 1 210 ? -4.130 -3.242 -7.341 1.00 56.50 210 ASN A O 1
ATOM 1689 N N . PHE A 1 211 ? -2.174 -2.684 -6.387 1.00 66.44 211 PHE A N 1
ATOM 1690 C CA . PHE A 1 211 ? -2.743 -1.662 -5.519 1.00 66.44 211 PHE A CA 1
ATOM 1691 C C . PHE A 1 211 ? -3.145 -0.447 -6.372 1.00 66.44 211 PHE A C 1
ATOM 1693 O O . PHE A 1 211 ? -2.428 0.539 -6.467 1.00 66.44 211 PHE A O 1
ATOM 1700 N N . ARG A 1 212 ? -4.263 -0.558 -7.096 1.00 65.50 212 ARG A N 1
ATOM 1701 C CA . ARG A 1 212 ? -4.795 0.495 -7.979 1.00 65.50 212 ARG A CA 1
ATOM 1702 C C . ARG A 1 212 ? -5.529 1.576 -7.209 1.00 65.50 212 ARG A C 1
ATOM 1704 O O . ARG A 1 212 ? -5.735 2.671 -7.724 1.00 65.50 212 ARG A O 1
ATOM 1711 N N . ASN A 1 213 ? -5.950 1.226 -6.009 1.00 78.31 213 ASN A N 1
ATOM 1712 C CA . ASN A 1 213 ? -6.873 2.005 -5.220 1.00 78.31 213 ASN A CA 1
ATOM 1713 C C . ASN A 1 213 ? -6.102 2.927 -4.293 1.00 78.31 213 ASN A C 1
ATOM 1715 O O . ASN A 1 213 ? -4.885 2.799 -4.120 1.00 78.31 213 ASN A O 1
ATOM 1719 N N . LYS A 1 214 ? -6.799 3.896 -3.724 1.00 88.75 214 LYS A N 1
ATOM 1720 C CA . LYS A 1 214 ? -6.176 4.839 -2.809 1.00 88.75 214 LYS A CA 1
ATOM 1721 C C . LYS A 1 214 ? -6.193 4.280 -1.395 1.00 88.75 214 LYS A C 1
ATOM 1723 O O . LYS A 1 214 ? -7.081 3.522 -1.008 1.00 88.75 214 LYS A O 1
ATOM 1728 N N . VAL A 1 215 ? -5.180 4.657 -0.617 1.00 94.62 215 VAL A N 1
ATOM 1729 C CA . VAL A 1 215 ? -5.236 4.534 0.839 1.00 94.62 215 VAL A CA 1
ATOM 1730 C C . VAL A 1 215 ? -5.492 5.909 1.418 1.00 94.62 215 VAL A C 1
ATOM 1732 O O . VAL A 1 215 ? -4.613 6.772 1.424 1.00 94.62 215 VAL A O 1
ATOM 1735 N N . HIS A 1 216 ? -6.698 6.095 1.926 1.00 95.62 216 HIS A N 1
ATOM 1736 C CA . HIS A 1 216 ? -7.139 7.302 2.594 1.00 95.62 216 HIS A CA 1
ATOM 1737 C C . HIS A 1 216 ? -6.760 7.225 4.069 1.00 95.62 216 HIS A C 1
ATOM 1739 O O . HIS A 1 216 ? -7.311 6.428 4.826 1.00 95.62 216 HIS A O 1
ATOM 1745 N N . ILE A 1 217 ? -5.821 8.058 4.498 1.00 97.50 217 ILE A N 1
ATOM 1746 C CA . ILE A 1 217 ? -5.437 8.199 5.899 1.00 97.50 217 ILE A CA 1
ATOM 1747 C C . ILE A 1 217 ? -6.112 9.450 6.457 1.00 97.50 217 ILE A C 1
ATOM 1749 O O . ILE A 1 217 ? -5.797 10.573 6.057 1.00 97.50 217 ILE A O 1
ATOM 1753 N N . PHE A 1 218 ? -7.010 9.265 7.421 1.00 97.50 218 PHE A N 1
ATOM 1754 C CA . PHE A 1 218 ? -7.603 10.359 8.186 1.00 97.50 218 PHE A CA 1
ATOM 1755 C C . PHE A 1 218 ? -7.030 10.358 9.601 1.00 97.50 218 PHE A C 1
ATOM 1757 O O . PHE A 1 218 ? -7.173 9.374 10.328 1.00 97.50 218 PHE A O 1
ATOM 1764 N N . THR A 1 219 ? -6.358 11.444 9.986 1.00 98.00 219 THR A N 1
ATOM 1765 C CA . THR A 1 219 ? -5.628 11.547 11.263 1.00 98.00 219 THR A CA 1
ATOM 1766 C C . THR A 1 219 ? -5.694 12.953 11.860 1.00 98.00 219 THR A C 1
ATOM 1768 O O . THR A 1 219 ? -6.125 13.903 11.212 1.00 98.00 219 THR A O 1
ATOM 1771 N N . MET A 1 220 ? -5.275 13.133 13.114 1.00 96.56 220 MET A N 1
ATOM 1772 C CA . MET A 1 220 ? -5.093 14.478 13.668 1.00 96.56 220 MET A CA 1
ATOM 1773 C C . MET A 1 220 ? -3.845 15.170 13.086 1.00 96.56 220 MET A C 1
ATOM 1775 O O . MET A 1 220 ? -2.913 14.486 12.654 1.00 96.56 220 MET A O 1
ATOM 1779 N N . PRO A 1 221 ? -3.764 16.518 13.124 1.00 94.81 221 PRO A N 1
ATOM 1780 C CA . PRO A 1 221 ? -2.586 17.261 12.665 1.00 94.81 221 PRO A CA 1
ATOM 1781 C C . PRO A 1 221 ? -1.262 16.852 13.333 1.00 94.81 221 PRO A C 1
ATOM 1783 O O . PRO A 1 221 ? -0.226 16.861 12.670 1.00 94.81 221 PRO A O 1
ATOM 1786 N N . ASN A 1 222 ? -1.301 16.487 14.620 1.00 95.81 222 ASN A N 1
ATOM 1787 C CA . ASN A 1 222 ? -0.176 15.907 15.362 1.00 95.81 222 ASN A CA 1
ATOM 1788 C C . ASN A 1 222 ? -0.369 14.387 15.432 1.00 95.81 222 ASN A C 1
ATOM 1790 O O . ASN A 1 222 ? -0.784 13.847 16.458 1.00 95.81 222 ASN A O 1
ATOM 1794 N N . CYS A 1 223 ? -0.176 13.724 14.295 1.00 93.81 223 CYS A N 1
ATOM 1795 C CA . CYS A 1 223 ? -0.612 12.350 14.077 1.00 93.81 223 CYS A CA 1
ATOM 1796 C C . CYS A 1 223 ? 0.101 11.317 14.954 1.00 93.81 223 CYS A C 1
ATOM 1798 O O . CYS A 1 223 ? -0.514 10.323 15.275 1.00 93.81 223 CYS A O 1
ATOM 1800 N N . ASP A 1 224 ? 1.330 11.510 15.418 1.00 93.88 224 ASP A N 1
ATOM 1801 C CA . ASP A 1 224 ? 1.967 10.561 16.358 1.00 93.88 224 ASP A CA 1
ATOM 1802 C C . ASP A 1 224 ? 1.964 11.080 17.812 1.00 93.88 224 ASP A C 1
ATOM 1804 O O . ASP A 1 224 ? 2.714 10.609 18.661 1.00 93.88 224 ASP A O 1
ATOM 1808 N N . GLY A 1 225 ? 1.141 12.096 18.097 1.00 92.88 225 GLY A N 1
ATOM 1809 C CA . GLY A 1 225 ? 1.069 12.772 19.393 1.00 92.88 225 GLY A CA 1
ATOM 1810 C C . GLY A 1 225 ? 2.080 13.909 19.570 1.00 92.88 225 GLY A C 1
ATOM 1811 O O . GLY A 1 225 ? 1.820 14.822 20.351 1.00 92.88 225 GLY A O 1
ATOM 1812 N N . GLU A 1 226 ? 3.177 13.925 18.809 1.00 94.38 226 GLU A N 1
ATOM 1813 C CA . GLU A 1 226 ? 4.272 14.897 18.968 1.00 94.38 226 GLU A CA 1
ATOM 1814 C C . GLU A 1 226 ? 4.578 15.671 17.676 1.00 94.38 226 GLU A C 1
ATOM 1816 O O . GLU A 1 226 ? 4.897 16.860 17.686 1.00 94.38 226 GLU A O 1
ATOM 1821 N N . ASN A 1 227 ? 4.468 14.995 16.541 1.00 96.38 227 ASN A N 1
ATOM 1822 C CA . ASN A 1 227 ? 4.946 15.397 15.235 1.00 96.38 227 ASN A CA 1
ATOM 1823 C C . ASN A 1 227 ? 3.799 15.485 14.230 1.00 96.38 227 ASN A C 1
ATOM 1825 O O . ASN A 1 227 ? 2.789 14.782 14.290 1.00 96.38 227 ASN A O 1
ATOM 1829 N N . LYS A 1 228 ? 3.997 16.359 13.243 1.00 97.00 228 LYS A N 1
ATOM 1830 C CA . LYS A 1 228 ? 3.089 16.506 12.105 1.00 97.00 228 LYS A CA 1
ATOM 1831 C C . LYS A 1 228 ? 3.384 15.470 11.026 1.00 97.00 228 LYS A C 1
ATOM 1833 O O . LYS A 1 228 ? 4.521 15.006 10.894 1.00 97.00 228 LYS A O 1
ATOM 1838 N N . TRP A 1 229 ? 2.391 15.228 10.173 1.00 97.31 229 TRP A N 1
ATOM 1839 C CA . TRP A 1 229 ? 2.468 14.277 9.061 1.00 97.31 229 TRP A CA 1
ATOM 1840 C C . TRP A 1 229 ? 3.763 14.328 8.231 1.00 97.31 229 TRP A C 1
ATOM 1842 O O . TRP A 1 229 ? 4.341 13.265 8.026 1.00 97.31 229 TRP A O 1
ATOM 1852 N N . PRO A 1 230 ? 4.306 15.499 7.816 1.00 97.75 230 PRO A N 1
ATOM 1853 C CA . PRO A 1 230 ? 5.530 15.536 7.009 1.00 97.75 230 PRO A CA 1
ATOM 1854 C C . PRO A 1 230 ? 6.746 14.869 7.665 1.00 97.75 230 PRO A C 1
ATOM 1856 O O . PRO A 1 230 ? 7.594 14.320 6.966 1.00 97.75 230 PRO A O 1
ATOM 1859 N N . LYS A 1 231 ? 6.842 14.907 9.001 1.00 97.94 231 LYS A N 1
ATOM 1860 C CA . LYS A 1 231 ? 7.890 14.191 9.735 1.00 97.94 231 LYS A CA 1
ATOM 1861 C C . LYS A 1 231 ? 7.569 12.698 9.803 1.00 97.94 231 LYS A C 1
ATOM 1863 O O . LYS A 1 231 ? 8.425 11.896 9.454 1.00 97.94 231 LYS A O 1
ATOM 1868 N N . VAL A 1 232 ? 6.334 12.342 10.152 1.00 98.31 232 VAL A N 1
ATOM 1869 C CA . VAL A 1 232 ? 5.899 10.941 10.266 1.00 98.31 232 VAL A CA 1
ATOM 1870 C C . VAL A 1 232 ? 6.087 10.172 8.955 1.00 98.31 232 VAL A C 1
ATOM 1872 O O . VAL A 1 232 ? 6.690 9.103 8.967 1.00 98.31 232 VAL A O 1
ATOM 1875 N N . ILE A 1 233 ? 5.661 10.725 7.813 1.00 98.19 233 ILE A N 1
ATOM 1876 C CA . ILE A 1 233 ? 5.836 10.068 6.507 1.00 98.19 233 ILE A CA 1
ATOM 1877 C C . ILE A 1 233 ? 7.309 9.969 6.098 1.00 98.19 233 ILE A C 1
ATOM 1879 O O . ILE A 1 233 ? 7.725 8.975 5.508 1.00 98.19 233 ILE A O 1
ATOM 1883 N N . ARG A 1 234 ? 8.131 10.975 6.424 1.00 98.00 234 ARG A N 1
ATOM 1884 C CA . ARG A 1 234 ? 9.571 10.937 6.146 1.00 98.00 234 ARG A CA 1
ATOM 1885 C C . ARG A 1 234 ? 10.245 9.817 6.932 1.00 98.00 234 ARG A C 1
ATOM 1887 O O . ARG A 1 234 ? 11.031 9.073 6.351 1.00 98.00 234 ARG A O 1
ATOM 1894 N N . ASP A 1 235 ? 9.926 9.704 8.214 1.00 98.44 235 ASP A N 1
ATOM 1895 C CA . ASP A 1 235 ? 10.505 8.699 9.099 1.00 98.44 235 ASP A CA 1
ATOM 1896 C C . ASP A 1 235 ? 10.000 7.290 8.699 1.00 98.44 235 ASP A C 1
ATOM 1898 O O . ASP A 1 235 ? 10.790 6.354 8.616 1.00 98.44 235 ASP A O 1
ATOM 1902 N N . ALA A 1 236 ? 8.727 7.153 8.300 1.00 98.19 236 ALA A N 1
ATOM 1903 C CA . ALA A 1 236 ? 8.169 5.916 7.737 1.00 98.19 236 ALA A CA 1
ATOM 1904 C C . ALA A 1 236 ? 8.895 5.469 6.457 1.00 98.19 236 ALA A C 1
ATOM 1906 O O . ALA A 1 236 ? 9.234 4.298 6.290 1.00 98.19 236 ALA A O 1
ATOM 1907 N N . LYS A 1 237 ? 9.178 6.412 5.553 1.00 97.62 237 LYS A N 1
ATOM 1908 C CA . LYS A 1 237 ? 9.953 6.154 4.333 1.00 97.62 237 LYS A CA 1
ATOM 1909 C C . LYS A 1 237 ? 11.376 5.707 4.645 1.00 97.62 237 LYS A C 1
ATOM 1911 O O . LYS A 1 237 ? 11.910 4.876 3.916 1.00 97.62 237 LYS A O 1
ATOM 1916 N N . GLU A 1 238 ? 11.986 6.233 5.704 1.00 97.06 238 GLU A N 1
ATOM 1917 C CA . GLU A 1 238 ? 13.318 5.801 6.120 1.00 97.06 238 GLU A CA 1
ATOM 1918 C C . GLU A 1 238 ? 13.314 4.353 6.618 1.00 97.06 238 GLU A C 1
ATOM 1920 O O . GLU A 1 238 ? 14.125 3.562 6.144 1.00 97.06 238 GLU A O 1
ATOM 1925 N N . ILE A 1 239 ? 12.320 3.963 7.426 1.00 96.19 239 ILE A N 1
ATOM 1926 C CA . ILE A 1 239 ? 12.126 2.563 7.851 1.00 96.19 239 ILE A CA 1
ATOM 1927 C C . ILE A 1 239 ? 12.059 1.628 6.632 1.00 96.19 239 ILE A C 1
ATOM 1929 O O . ILE A 1 239 ? 12.744 0.606 6.589 1.00 96.19 239 ILE A O 1
ATOM 1933 N N . VAL A 1 240 ? 11.292 1.996 5.599 1.00 95.19 240 VAL A N 1
ATOM 1934 C CA . VAL A 1 240 ? 11.181 1.193 4.367 1.00 95.19 240 VAL A CA 1
ATOM 1935 C C . VAL A 1 240 ? 12.498 1.155 3.577 1.00 95.19 240 VAL A C 1
ATOM 1937 O O . VAL A 1 240 ? 12.860 0.118 3.020 1.00 95.19 240 VAL A O 1
ATOM 1940 N N . ARG A 1 241 ? 13.251 2.262 3.522 1.00 91.69 241 ARG A N 1
ATOM 1941 C CA . ARG A 1 241 ? 14.556 2.332 2.833 1.00 91.69 241 ARG A CA 1
ATOM 1942 C C . ARG A 1 241 ? 15.644 1.515 3.513 1.00 91.69 241 ARG A C 1
ATOM 1944 O O . ARG A 1 241 ? 16.563 1.060 2.826 1.00 91.69 241 ARG A O 1
ATOM 1951 N N . GLU A 1 242 ? 15.570 1.385 4.832 1.00 92.19 242 GLU A N 1
ATOM 1952 C CA . GLU A 1 242 ? 16.506 0.610 5.643 1.00 92.19 242 GLU A CA 1
ATOM 1953 C C . GLU A 1 242 ? 16.300 -0.901 5.499 1.00 92.19 242 GLU A C 1
ATOM 1955 O O . GLU A 1 242 ? 17.199 -1.669 5.857 1.00 92.19 242 GLU A O 1
ATOM 1960 N N . LEU A 1 243 ? 15.180 -1.342 4.909 1.00 88.38 243 LEU A N 1
ATOM 1961 C CA . LEU A 1 243 ? 14.970 -2.745 4.572 1.00 88.38 243 LEU A CA 1
ATOM 1962 C C . LEU A 1 243 ? 16.034 -3.228 3.591 1.00 88.38 243 LEU A C 1
ATOM 1964 O O . LEU A 1 243 ? 16.246 -2.672 2.506 1.00 88.38 243 LEU A O 1
ATOM 1968 N N . LYS A 1 244 ? 16.699 -4.314 3.979 1.00 82.38 244 LYS A N 1
ATOM 1969 C CA . LYS A 1 244 ? 17.764 -4.943 3.206 1.00 82.38 244 LYS A CA 1
ATOM 1970 C C . LYS A 1 244 ? 17.352 -6.347 2.800 1.00 82.38 244 LYS A C 1
ATOM 1972 O O . LYS A 1 244 ? 16.792 -7.097 3.589 1.00 82.38 244 LYS A O 1
ATOM 1977 N N . SER A 1 245 ? 17.700 -6.701 1.571 1.00 75.50 245 SER A N 1
ATOM 1978 C CA . SER A 1 245 ? 17.749 -8.095 1.126 1.00 75.50 245 SER A CA 1
ATOM 1979 C C . SER A 1 245 ? 18.793 -8.888 1.934 1.00 75.50 245 SER A C 1
ATOM 1981 O O . SER A 1 245 ? 19.704 -8.276 2.509 1.00 75.50 245 SER A O 1
ATOM 1983 N N . PRO A 1 246 ? 18.763 -10.236 1.910 1.00 71.62 246 PRO A N 1
ATOM 1984 C CA . PRO A 1 246 ? 19.811 -11.081 2.494 1.00 71.62 246 PRO A CA 1
ATOM 1985 C C . PRO A 1 246 ? 21.225 -10.694 2.033 1.00 71.62 246 PRO A C 1
ATOM 1987 O O . PRO A 1 246 ? 22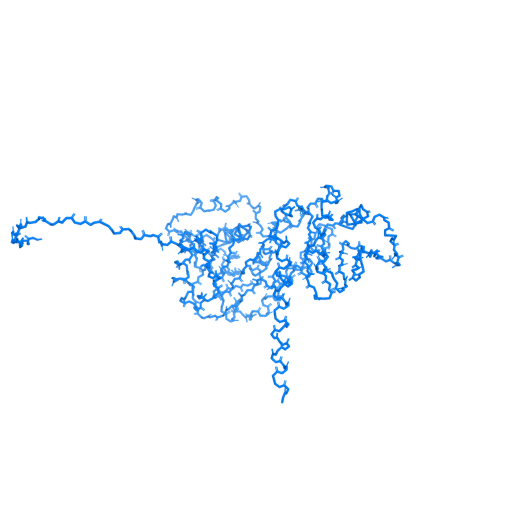.199 -10.795 2.773 1.00 71.62 246 PRO A O 1
ATOM 1990 N N . ASN A 1 247 ? 21.329 -10.133 0.825 1.00 72.81 247 ASN A N 1
ATOM 1991 C CA . ASN A 1 247 ? 22.568 -9.641 0.226 1.00 72.81 247 ASN A CA 1
ATOM 1992 C C . ASN A 1 247 ? 22.981 -8.231 0.699 1.00 72.81 247 ASN A C 1
ATOM 1994 O O . ASN A 1 247 ? 23.827 -7.597 0.067 1.00 72.81 247 ASN A O 1
ATOM 1998 N N . LYS A 1 248 ? 22.361 -7.693 1.759 1.00 77.88 248 LYS A N 1
ATOM 1999 C CA . LYS A 1 248 ? 22.577 -6.344 2.323 1.00 77.88 248 LYS A CA 1
ATOM 2000 C C . LYS A 1 248 ? 22.311 -5.176 1.361 1.00 77.88 248 LYS A C 1
ATOM 2002 O O . LYS A 1 248 ? 22.564 -4.025 1.719 1.00 77.88 248 LYS A O 1
ATOM 2007 N N . LYS A 1 249 ? 21.783 -5.439 0.162 1.00 76.12 249 LYS A N 1
ATOM 2008 C CA . LYS A 1 249 ? 21.318 -4.406 -0.773 1.00 76.12 249 LYS A CA 1
ATOM 2009 C C . LYS A 1 249 ? 19.947 -3.904 -0.340 1.00 76.12 249 LYS A C 1
ATOM 2011 O O . LYS A 1 249 ? 19.160 -4.693 0.184 1.00 76.12 249 LYS A O 1
ATOM 2016 N N . ARG A 1 250 ? 19.664 -2.627 -0.608 1.00 78.50 250 ARG A N 1
ATOM 2017 C CA . ARG A 1 250 ? 18.342 -2.021 -0.402 1.00 78.50 250 ARG A CA 1
ATOM 2018 C C . ARG A 1 250 ? 17.266 -2.881 -1.074 1.00 78.50 250 ARG A C 1
ATOM 2020 O O . ARG A 1 250 ? 17.419 -3.248 -2.236 1.00 78.50 250 ARG A O 1
ATOM 2027 N N . LEU A 1 251 ? 16.219 -3.205 -0.320 1.00 80.44 251 LEU A N 1
ATOM 2028 C CA . LEU A 1 251 ? 15.136 -4.088 -0.748 1.00 80.44 251 LEU A CA 1
ATOM 2029 C C . LEU A 1 251 ? 14.132 -3.372 -1.661 1.00 80.44 251 LEU A C 1
ATOM 2031 O O . LEU A 1 251 ? 13.709 -3.914 -2.679 1.00 80.44 251 LEU A O 1
ATOM 2035 N N . VAL A 1 252 ? 13.770 -2.139 -1.301 1.00 82.25 252 VAL A N 1
ATOM 2036 C CA . VAL A 1 252 ? 12.747 -1.345 -1.989 1.00 82.25 252 VAL A CA 1
ATOM 2037 C C . VAL A 1 252 ? 13.410 -0.216 -2.776 1.00 82.25 252 VAL A C 1
ATOM 2039 O O . VAL A 1 252 ? 14.100 0.624 -2.203 1.00 82.25 252 VAL A O 1
ATOM 2042 N N . ALA A 1 253 ? 13.203 -0.172 -4.093 1.00 79.75 253 ALA A N 1
ATOM 2043 C CA . ALA A 1 253 ? 13.678 0.932 -4.930 1.00 79.75 253 ALA A CA 1
ATOM 2044 C C . ALA A 1 253 ? 12.992 2.263 -4.555 1.00 79.75 253 ALA A C 1
ATOM 2046 O O . ALA A 1 253 ? 11.820 2.278 -4.179 1.00 79.75 253 ALA A O 1
ATOM 2047 N N . GLU A 1 254 ? 13.694 3.394 -4.698 1.00 81.81 254 GLU A N 1
ATOM 2048 C CA . GLU A 1 254 ? 13.140 4.714 -4.341 1.00 81.81 254 GLU A CA 1
ATOM 2049 C C . GLU A 1 254 ? 11.889 5.044 -5.168 1.00 81.81 254 GLU A C 1
ATOM 2051 O O . GLU A 1 254 ? 10.947 5.653 -4.669 1.00 81.81 254 GLU A O 1
ATOM 2056 N N . GLU A 1 255 ? 11.839 4.603 -6.425 1.00 75.69 255 GLU A N 1
ATOM 2057 C CA . GLU A 1 255 ? 10.672 4.791 -7.278 1.00 75.69 255 GLU A CA 1
ATOM 2058 C C . GLU A 1 255 ? 9.445 4.019 -6.796 1.00 75.69 255 GLU A C 1
ATOM 2060 O O . GLU A 1 255 ? 8.355 4.582 -6.842 1.00 75.69 255 GLU A O 1
ATOM 2065 N N . ARG A 1 256 ? 9.607 2.789 -6.289 1.00 78.94 256 ARG A N 1
ATOM 2066 C CA . ARG A 1 256 ? 8.503 2.022 -5.687 1.00 78.94 256 ARG A CA 1
ATOM 2067 C C . ARG A 1 256 ? 7.956 2.708 -4.456 1.00 78.94 256 ARG A C 1
ATOM 2069 O O . ARG A 1 256 ? 6.749 2.836 -4.306 1.00 78.94 256 ARG A O 1
ATOM 2076 N N . LEU A 1 257 ? 8.854 3.192 -3.604 1.00 88.75 257 LEU A N 1
ATOM 2077 C CA . LEU A 1 257 ? 8.470 3.927 -2.409 1.00 88.75 257 LEU A CA 1
ATOM 2078 C C . LEU A 1 257 ? 7.721 5.218 -2.756 1.00 88.75 257 LEU A C 1
ATOM 2080 O O . LEU A 1 257 ? 6.717 5.539 -2.129 1.00 88.75 257 LEU A O 1
ATOM 2084 N N . ARG A 1 258 ? 8.179 5.939 -3.785 1.00 86.50 258 ARG A N 1
ATOM 2085 C CA . ARG A 1 258 ? 7.492 7.130 -4.290 1.00 86.50 258 ARG A CA 1
ATOM 2086 C C . ARG A 1 258 ? 6.120 6.793 -4.876 1.00 86.50 258 ARG A C 1
ATOM 2088 O O . ARG A 1 258 ? 5.174 7.524 -4.626 1.00 86.50 258 ARG A O 1
ATOM 2095 N N . LEU A 1 259 ? 6.002 5.704 -5.638 1.00 83.19 259 LEU A N 1
ATOM 2096 C CA . LEU A 1 259 ? 4.710 5.241 -6.153 1.00 83.19 259 LEU A CA 1
ATOM 2097 C C . LEU A 1 259 ? 3.760 4.880 -5.008 1.00 83.19 259 LEU A C 1
ATOM 2099 O O . LEU A 1 259 ? 2.604 5.279 -5.047 1.00 83.19 259 LEU A O 1
ATOM 2103 N N . ALA A 1 260 ? 4.237 4.190 -3.972 1.00 89.88 260 ALA A N 1
ATOM 2104 C CA . ALA A 1 260 ? 3.424 3.876 -2.801 1.00 89.88 260 ALA A CA 1
ATOM 2105 C C . ALA A 1 260 ? 2.935 5.145 -2.085 1.00 89.88 260 ALA A C 1
ATOM 2107 O O . ALA A 1 260 ? 1.764 5.248 -1.739 1.00 89.88 260 ALA A O 1
ATOM 2108 N N . GLU A 1 261 ? 3.801 6.152 -1.944 1.00 92.94 261 GLU A N 1
ATOM 2109 C CA . GLU A 1 261 ? 3.431 7.469 -1.414 1.00 92.94 261 GLU A CA 1
ATOM 2110 C C . GLU A 1 261 ? 2.387 8.186 -2.289 1.00 92.94 261 GLU A C 1
ATOM 2112 O O . GLU A 1 261 ? 1.473 8.803 -1.754 1.00 92.94 261 GLU A O 1
ATOM 2117 N N . GLU A 1 262 ? 2.464 8.072 -3.621 1.00 90.00 262 GLU A N 1
ATOM 2118 C CA . GLU A 1 262 ? 1.468 8.629 -4.555 1.00 90.00 262 GLU A CA 1
ATOM 2119 C C . GLU A 1 262 ? 0.073 7.967 -4.423 1.00 90.00 262 GLU A C 1
ATOM 2121 O O . GLU A 1 262 ? -0.925 8.553 -4.858 1.00 90.00 262 GLU A O 1
ATOM 2126 N N . HIS A 1 263 ? -0.026 6.779 -3.812 1.00 90.75 263 HIS A N 1
ATOM 2127 C CA . HIS A 1 263 ? -1.300 6.113 -3.497 1.00 90.75 263 HIS A CA 1
ATOM 2128 C C . HIS A 1 263 ? -1.876 6.516 -2.133 1.00 90.75 263 HIS A C 1
ATOM 2130 O O . HIS A 1 263 ? -3.030 6.194 -1.855 1.00 90.75 263 HIS A O 1
ATOM 2136 N N . LEU A 1 264 ? -1.123 7.249 -1.306 1.00 94.81 264 LEU A N 1
ATOM 2137 C CA . LEU A 1 264 ? -1.620 7.772 -0.037 1.00 94.81 264 LEU A CA 1
ATOM 2138 C C . LEU A 1 264 ? -2.360 9.096 -0.246 1.00 94.81 264 LEU A C 1
ATOM 2140 O O . LEU A 1 264 ? -1.812 10.056 -0.790 1.00 94.81 264 LEU A O 1
ATOM 2144 N N . GLU A 1 265 ? -3.581 9.178 0.269 1.00 94.69 265 GLU A N 1
ATOM 2145 C CA . GLU A 1 265 ? -4.340 10.420 0.385 1.00 94.69 265 GLU A CA 1
ATOM 2146 C C . GLU A 1 265 ? -4.558 10.732 1.854 1.00 94.69 265 GLU A C 1
ATOM 2148 O O . GLU A 1 265 ? -5.095 9.923 2.600 1.00 94.69 265 GLU A O 1
ATOM 2153 N N . VAL A 1 266 ? -4.102 11.900 2.298 1.00 95.69 266 VAL A N 1
ATOM 2154 C CA . VAL A 1 266 ? -4.047 12.211 3.727 1.00 95.69 266 VAL A CA 1
ATOM 2155 C C . VAL A 1 266 ? -4.904 13.424 4.011 1.00 95.69 266 VAL A C 1
ATOM 2157 O O . VAL A 1 266 ? -4.728 14.480 3.403 1.00 95.69 266 VAL A O 1
ATOM 2160 N N . SER A 1 267 ? -5.823 13.266 4.952 1.00 95.88 267 SER A N 1
ATOM 2161 C CA . SER A 1 267 ? -6.747 14.303 5.397 1.00 95.88 267 SER A CA 1
ATOM 2162 C C . SER A 1 267 ? -6.682 14.444 6.918 1.00 95.88 267 SER A C 1
ATOM 2164 O O . SER A 1 267 ? -6.340 13.500 7.634 1.00 95.88 267 SER A O 1
ATOM 2166 N N . PHE A 1 268 ? -6.977 15.647 7.420 1.00 96.06 268 PHE A N 1
ATOM 2167 C CA . PHE A 1 268 ? -6.812 15.973 8.835 1.00 96.06 268 PHE A CA 1
ATOM 2168 C C . PHE A 1 268 ? -8.104 16.474 9.466 1.00 96.06 268 PHE A C 1
ATOM 2170 O O . PHE A 1 268 ? -8.772 17.340 8.905 1.00 96.06 268 PHE A O 1
ATOM 2177 N N . GLY A 1 269 ? -8.404 15.999 10.673 1.00 94.12 269 GLY A N 1
ATOM 2178 C CA . GLY A 1 269 ? -9.580 16.426 11.426 1.00 94.12 269 GLY A CA 1
ATOM 2179 C C . GLY A 1 269 ? -9.468 16.150 12.920 1.00 94.12 269 GLY A C 1
ATOM 2180 O O . GLY A 1 269 ? -8.529 15.502 13.384 1.00 94.12 269 GLY A O 1
ATOM 2181 N N . ARG A 1 270 ? -10.432 16.663 13.692 1.00 93.38 270 ARG A N 1
ATOM 2182 C CA . ARG A 1 270 ? -10.599 16.333 15.114 1.00 93.38 270 ARG A CA 1
ATOM 2183 C C . ARG A 1 270 ? -11.689 15.280 15.246 1.00 93.38 270 ARG A C 1
ATOM 2185 O O . ARG A 1 270 ? -12.828 15.538 14.881 1.00 93.38 270 ARG A O 1
ATOM 2192 N N . PHE A 1 271 ? -11.330 14.115 15.761 1.00 94.81 271 PHE A N 1
ATOM 2193 C CA . PHE A 1 271 ? -12.225 12.974 15.908 1.00 94.81 271 PHE A CA 1
ATOM 2194 C C . PHE A 1 271 ? -11.622 11.983 16.907 1.00 94.81 271 PHE A C 1
ATOM 2196 O O . PHE A 1 271 ? -10.456 12.099 17.287 1.00 94.81 271 PHE A O 1
ATOM 2203 N N . HIS A 1 272 ? -12.416 10.996 17.321 1.00 93.94 272 HIS A N 1
ATOM 2204 C CA . HIS A 1 272 ? -11.975 9.957 18.252 1.00 93.94 272 HIS A CA 1
ATOM 2205 C C . HIS A 1 272 ? -12.223 8.527 17.763 1.00 93.94 272 HIS A C 1
ATOM 2207 O O . HIS A 1 272 ? -11.750 7.607 18.423 1.00 93.94 272 HIS A O 1
ATOM 2213 N N . CYS A 1 273 ? -12.906 8.298 16.639 1.00 94.69 273 CYS A N 1
ATOM 2214 C CA . CYS A 1 273 ? -13.083 6.943 16.109 1.00 94.69 273 CYS A CA 1
ATOM 2215 C C . CYS A 1 273 ? -11.753 6.359 15.606 1.00 94.69 273 CYS A C 1
ATOM 2217 O O . CYS A 1 273 ? -10.883 7.111 15.169 1.00 94.69 273 CYS A O 1
ATOM 2219 N N . LYS A 1 274 ? -11.581 5.033 15.692 1.00 97.31 274 LYS A N 1
ATOM 2220 C CA . LYS A 1 274 ? -10.451 4.328 15.076 1.00 97.31 274 LYS A CA 1
ATOM 2221 C C . LYS A 1 274 ? -10.959 3.123 14.314 1.00 97.31 274 LYS A C 1
ATOM 2223 O O . LYS A 1 274 ? -11.578 2.241 14.906 1.00 97.31 274 LYS A O 1
ATOM 2228 N N . LEU A 1 275 ? -10.722 3.098 13.015 1.00 97.00 275 LEU A N 1
ATOM 2229 C CA . LEU A 1 275 ? -11.101 1.977 12.179 1.00 97.00 275 LEU A CA 1
ATOM 2230 C C . LEU A 1 275 ? -10.173 1.835 10.981 1.00 97.00 275 LEU A C 1
ATOM 2232 O O . LEU A 1 275 ? -9.556 2.805 10.533 1.00 97.00 275 LEU A O 1
ATOM 2236 N N . ILE A 1 276 ? -10.106 0.617 10.457 1.00 97.25 276 ILE A N 1
ATOM 2237 C CA . ILE A 1 276 ? -9.729 0.397 9.066 1.00 97.25 276 ILE A CA 1
ATOM 2238 C C . ILE A 1 276 ? -10.918 -0.164 8.306 1.00 97.25 276 ILE A C 1
ATOM 2240 O O . ILE A 1 276 ? -11.673 -0.971 8.849 1.00 97.25 276 ILE A O 1
ATOM 2244 N N . ALA A 1 277 ? -11.075 0.254 7.060 1.00 96.06 277 ALA A N 1
ATOM 2245 C CA . ALA A 1 277 ? -12.092 -0.284 6.178 1.00 96.06 277 ALA A CA 1
ATOM 2246 C C . ALA A 1 277 ? -11.528 -0.540 4.785 1.00 96.06 277 ALA A C 1
ATOM 2248 O O . ALA A 1 277 ? -10.682 0.217 4.311 1.00 96.06 277 ALA A O 1
ATOM 2249 N N . ASN A 1 278 ? -12.038 -1.577 4.134 1.00 94.38 278 ASN A N 1
ATOM 2250 C CA . ASN A 1 278 ? -11.883 -1.785 2.702 1.00 94.38 278 ASN A CA 1
ATOM 2251 C C . ASN A 1 278 ? -13.245 -1.642 2.037 1.00 94.38 278 ASN A C 1
ATOM 2253 O O . ASN A 1 278 ? -14.173 -2.366 2.398 1.00 94.38 278 ASN A O 1
ATOM 2257 N N . CYS A 1 279 ? -13.355 -0.735 1.071 1.00 91.56 279 CYS A N 1
ATOM 2258 C CA . CYS A 1 279 ? -14.547 -0.580 0.245 1.00 91.56 279 CYS A CA 1
ATOM 2259 C C . CYS A 1 279 ? -14.251 -1.139 -1.140 1.00 91.56 279 CYS A C 1
ATOM 2261 O O . CYS A 1 279 ? -13.439 -0.571 -1.864 1.00 91.56 279 CYS A O 1
ATOM 2263 N N . SER A 1 280 ? -14.904 -2.237 -1.521 1.00 86.44 280 SER A N 1
ATOM 2264 C CA . SER A 1 280 ? -14.755 -2.833 -2.848 1.00 86.44 280 SER A CA 1
ATOM 2265 C C . SER A 1 280 ? -15.841 -2.284 -3.777 1.00 86.44 280 SER A C 1
ATOM 2267 O O . SER A 1 280 ? -17.012 -2.634 -3.598 1.00 86.44 280 SER A O 1
ATOM 2269 N N . PRO A 1 281 ? -15.492 -1.464 -4.788 1.00 75.12 281 PRO A N 1
ATOM 2270 C CA . PRO A 1 281 ? -16.474 -0.985 -5.754 1.00 75.12 281 PRO A CA 1
ATOM 2271 C C . PRO A 1 281 ? -17.114 -2.161 -6.500 1.00 75.12 281 PRO A C 1
ATOM 2273 O O . PRO A 1 281 ? -18.329 -2.236 -6.619 1.00 75.12 281 PRO A O 1
ATOM 2276 N N . GLU A 1 282 ? -16.306 -3.139 -6.917 1.00 79.88 282 GLU A N 1
ATOM 2277 C CA . GLU A 1 282 ? -16.750 -4.276 -7.737 1.00 79.88 282 GLU A CA 1
ATOM 2278 C C . GLU A 1 282 ? -17.873 -5.095 -7.094 1.00 79.88 282 GLU A C 1
ATOM 2280 O O . GLU A 1 282 ? -18.760 -5.584 -7.788 1.00 79.88 282 GLU A O 1
ATOM 2285 N N . THR A 1 283 ? -17.846 -5.244 -5.770 1.00 85.00 283 THR A N 1
ATOM 2286 C CA . THR A 1 283 ? -18.850 -6.030 -5.039 1.00 85.00 283 THR A CA 1
ATOM 2287 C C . THR A 1 283 ? -19.932 -5.168 -4.391 1.00 85.00 283 THR A C 1
ATOM 2289 O O . THR A 1 283 ? -20.930 -5.702 -3.907 1.00 85.00 283 THR A O 1
ATOM 2292 N N . GLY A 1 284 ? -19.726 -3.849 -4.311 1.00 86.81 284 GLY A N 1
ATOM 2293 C CA . GLY A 1 284 ? -20.550 -2.948 -3.503 1.00 86.81 284 GLY A CA 1
ATOM 2294 C C . GLY A 1 284 ? -20.526 -3.270 -2.001 1.00 86.81 284 GLY A C 1
ATOM 2295 O O . GLY A 1 284 ? -21.352 -2.751 -1.249 1.00 86.81 284 GLY A O 1
ATOM 2296 N N . GLN A 1 285 ? -19.610 -4.136 -1.554 1.00 93.12 285 GLN A N 1
ATOM 2297 C CA . GLN A 1 285 ? -19.454 -4.542 -0.162 1.00 93.12 285 GLN A CA 1
ATOM 2298 C C . GLN A 1 285 ? -18.256 -3.850 0.468 1.00 93.12 285 GLN A C 1
ATOM 2300 O O . GLN A 1 285 ? -17.286 -3.469 -0.196 1.00 93.12 285 GLN A O 1
ATOM 2305 N N . ALA A 1 286 ? -18.310 -3.743 1.786 1.00 94.38 286 ALA A N 1
ATOM 2306 C CA . ALA A 1 286 ? -17.217 -3.226 2.560 1.00 94.38 286 ALA A CA 1
ATOM 2307 C C . ALA A 1 286 ? -17.024 -3.985 3.873 1.00 94.38 286 ALA A C 1
ATOM 2309 O O . ALA A 1 286 ? -17.966 -4.491 4.486 1.00 94.38 286 ALA A O 1
ATOM 2310 N N . GLU A 1 287 ? -15.766 -4.076 4.285 1.00 95.75 287 GLU A N 1
ATOM 2311 C CA . GLU A 1 287 ? -15.325 -4.780 5.486 1.00 95.75 287 GLU A CA 1
ATOM 2312 C C . GLU A 1 287 ? -14.692 -3.757 6.437 1.00 95.75 287 GLU A C 1
ATOM 2314 O O . GLU A 1 287 ? -13.861 -2.961 6.001 1.00 95.75 287 GLU A O 1
ATOM 2319 N N . ILE A 1 288 ? -15.074 -3.761 7.720 1.00 97.06 288 ILE A N 1
ATOM 2320 C CA . ILE A 1 288 ? -14.588 -2.799 8.724 1.00 97.06 288 ILE A CA 1
ATOM 2321 C C . ILE A 1 288 ? -14.021 -3.528 9.931 1.00 97.06 288 ILE A C 1
ATOM 2323 O O . ILE A 1 288 ? -14.664 -4.415 10.488 1.00 97.06 288 ILE A O 1
ATOM 2327 N N . LEU A 1 289 ? -12.857 -3.071 10.390 1.00 98.00 289 LEU A N 1
ATOM 2328 C CA . LEU A 1 289 ? -12.346 -3.318 11.732 1.00 98.00 289 LEU A CA 1
ATOM 2329 C C . LEU A 1 289 ? -12.444 -2.023 12.546 1.00 98.00 289 LEU A C 1
ATOM 2331 O O . LEU A 1 289 ? -11.716 -1.070 12.275 1.00 98.00 289 LEU A O 1
ATOM 2335 N N . LEU A 1 290 ? -13.316 -1.999 13.550 1.00 97.75 290 LEU A N 1
ATOM 2336 C CA . LEU A 1 290 ? -13.473 -0.897 14.500 1.00 97.75 290 LEU A CA 1
ATOM 2337 C C . LEU A 1 290 ? -12.761 -1.251 15.807 1.00 97.75 290 LEU A C 1
ATOM 2339 O O . LEU A 1 290 ? -12.879 -2.378 16.289 1.00 97.75 290 LEU A O 1
ATOM 2343 N N . THR A 1 291 ? -12.043 -0.302 16.405 1.00 98.00 291 THR A N 1
ATOM 2344 C CA . THR A 1 291 ? -11.334 -0.539 17.668 1.00 98.00 291 THR A CA 1
ATOM 2345 C C . THR A 1 291 ? -11.217 0.715 18.538 1.00 98.00 291 THR A C 1
ATOM 2347 O O . THR A 1 291 ? -11.324 1.840 18.048 1.00 98.00 291 THR A O 1
ATOM 2350 N N . SER A 1 292 ? -10.991 0.541 19.845 1.00 97.44 292 SER A N 1
ATOM 2351 C CA . SER A 1 292 ? -10.549 1.630 20.731 1.00 97.44 292 SER A CA 1
ATOM 2352 C C . SER A 1 292 ? -9.050 1.935 20.613 1.00 97.44 292 SER A C 1
ATOM 2354 O O . SER A 1 292 ? -8.641 3.055 20.936 1.00 97.44 292 SER A O 1
ATOM 2356 N N . ALA A 1 293 ? -8.254 1.003 20.080 1.00 96.75 293 ALA A N 1
ATOM 2357 C CA . ALA A 1 293 ? -6.819 1.165 19.905 1.00 96.75 293 ALA A CA 1
ATOM 2358 C C . ALA A 1 293 ? -6.517 2.196 18.812 1.00 96.75 293 ALA A C 1
ATOM 2360 O O . ALA A 1 293 ? -6.978 2.082 17.677 1.00 96.75 293 ALA A O 1
ATOM 2361 N N . SER A 1 294 ? -5.688 3.195 19.116 1.00 96.00 294 SER A N 1
ATOM 2362 C CA . SER A 1 294 ? -5.123 4.037 18.050 1.00 96.00 294 SER A CA 1
ATOM 2363 C C . SER A 1 294 ? -3.964 3.317 17.372 1.00 96.00 294 SER A C 1
ATOM 2365 O O . SER A 1 294 ? -3.238 2.580 18.037 1.00 96.00 294 SER A O 1
ATOM 2367 N N . PHE A 1 295 ? -3.743 3.571 16.080 1.00 96.38 295 PHE A N 1
ATOM 2368 C CA . PHE A 1 295 ? -2.691 2.936 15.271 1.00 96.38 295 PHE A CA 1
ATOM 2369 C C . PHE A 1 295 ? -1.283 3.454 15.602 1.00 96.38 295 PHE A C 1
ATOM 2371 O O . PHE A 1 295 ? -0.554 3.972 14.763 1.00 96.38 295 PHE A O 1
ATOM 2378 N N . HIS A 1 296 ? -0.898 3.302 16.863 1.00 96.38 296 HIS A N 1
ATOM 2379 C CA . HIS A 1 296 ? 0.232 3.954 17.501 1.00 96.38 296 HIS A CA 1
ATOM 2380 C C . HIS A 1 296 ? 0.921 3.002 18.490 1.00 96.38 296 HIS A C 1
ATOM 2382 O O . HIS A 1 296 ? 0.274 2.128 19.074 1.00 96.38 296 HIS A O 1
ATOM 2388 N N . LYS A 1 297 ? 2.220 3.201 18.742 1.00 95.44 297 LYS A N 1
ATOM 2389 C CA . LYS A 1 297 ? 3.042 2.406 19.678 1.00 95.44 297 LYS A CA 1
ATOM 2390 C C . LYS A 1 297 ? 2.442 2.230 21.059 1.00 95.44 297 LYS A C 1
ATOM 2392 O O . LYS A 1 297 ? 2.566 1.162 21.642 1.00 95.44 297 LYS A O 1
ATOM 2397 N N . TRP A 1 298 ? 1.721 3.227 21.554 1.00 93.69 298 TRP A N 1
ATOM 2398 C CA . TRP A 1 298 ? 1.103 3.143 22.875 1.00 93.69 298 TRP A CA 1
ATOM 2399 C C . TRP A 1 298 ? 0.057 2.030 23.009 1.00 93.69 298 TRP A C 1
ATOM 2401 O O . TRP A 1 298 ? -0.099 1.524 24.110 1.00 93.69 298 TRP A O 1
ATOM 2411 N N . HIS A 1 299 ? -0.604 1.619 21.921 1.00 94.19 299 HIS A N 1
ATOM 2412 C CA . HIS A 1 299 ? -1.586 0.525 21.962 1.00 94.19 299 HIS A CA 1
ATOM 2413 C C . HIS A 1 299 ? -1.010 -0.801 21.452 1.00 94.19 299 HIS A C 1
ATOM 2415 O O . HIS A 1 299 ? -1.479 -1.869 21.824 1.00 94.19 299 HIS A O 1
ATOM 2421 N N . PHE A 1 300 ? 0.000 -0.760 20.580 1.00 93.88 300 PHE A N 1
ATOM 2422 C CA . PHE A 1 300 ? 0.493 -1.959 19.887 1.00 93.88 300 PHE A CA 1
ATOM 2423 C C . PHE A 1 300 ? 1.867 -2.449 20.353 1.00 93.88 300 PHE A C 1
ATOM 2425 O O . PHE A 1 300 ? 2.246 -3.560 19.996 1.00 93.88 300 PHE A O 1
ATOM 2432 N N . ASP A 1 301 ? 2.587 -1.675 21.166 1.00 90.75 301 ASP A N 1
ATOM 2433 C CA . ASP A 1 301 ? 3.864 -2.098 21.760 1.00 90.75 301 ASP A CA 1
ATOM 2434 C C . ASP A 1 301 ? 3.735 -2.338 23.276 1.00 90.75 301 ASP A C 1
ATOM 2436 O O . ASP A 1 301 ? 4.586 -2.992 23.873 1.00 90.75 301 ASP A O 1
ATOM 2440 N N . ILE A 1 302 ? 2.671 -1.823 23.899 1.00 89.94 302 ILE A N 1
ATOM 2441 C CA . ILE A 1 302 ? 2.382 -1.969 25.329 1.00 89.94 302 ILE A CA 1
ATOM 2442 C C . ILE A 1 302 ? 1.169 -2.882 25.476 1.00 89.94 302 ILE A C 1
ATOM 2444 O O . ILE A 1 302 ? 0.161 -2.694 24.791 1.00 89.94 302 ILE A O 1
ATOM 2448 N N . GLU A 1 303 ? 1.255 -3.863 26.375 1.00 79.88 303 GLU A N 1
ATOM 2449 C CA . GLU A 1 303 ? 0.127 -4.735 26.693 1.00 79.88 303 GLU A CA 1
ATOM 2450 C C . GLU A 1 303 ? -1.025 -3.916 27.279 1.00 79.88 303 GLU A C 1
ATOM 2452 O O . GLU A 1 303 ? -1.031 -3.522 28.443 1.00 79.88 303 GLU A O 1
ATOM 2457 N N . SER A 1 304 ? -2.006 -3.646 26.427 1.00 86.62 304 SER A N 1
ATOM 2458 C CA . SER A 1 304 ? -3.252 -2.971 26.757 1.00 86.62 304 SER A CA 1
ATOM 2459 C C . SER A 1 304 ? -4.411 -3.768 26.168 1.00 86.62 304 SER A C 1
ATOM 2461 O O . SER A 1 304 ? -4.274 -4.433 25.134 1.00 86.62 304 SER A O 1
ATOM 2463 N N . GLY A 1 305 ? -5.523 -3.790 26.900 1.00 93.44 305 GLY A N 1
ATOM 2464 C CA . GLY A 1 305 ? -6.775 -4.367 26.434 1.00 93.44 305 GLY A CA 1
ATOM 2465 C C . GLY A 1 305 ? -7.575 -3.296 25.713 1.00 93.44 305 GLY A C 1
ATOM 2466 O O . GLY A 1 305 ? -7.859 -2.250 26.289 1.00 93.44 305 GLY A O 1
ATOM 2467 N N . ASP A 1 306 ? -7.961 -3.581 24.480 1.00 97.06 306 ASP A N 1
ATOM 2468 C CA . ASP A 1 306 ? -8.738 -2.689 23.638 1.00 97.06 306 ASP A CA 1
ATOM 2469 C C . ASP A 1 306 ? -9.958 -3.424 23.093 1.00 97.06 306 ASP A C 1
ATOM 2471 O O . ASP A 1 306 ? -9.953 -4.636 22.865 1.00 97.06 306 ASP A O 1
ATOM 2475 N N . THR A 1 307 ? -11.038 -2.679 22.905 1.00 97.69 307 THR A N 1
ATOM 2476 C CA . THR A 1 307 ? -12.232 -3.195 22.241 1.00 97.69 307 THR A CA 1
ATOM 2477 C C . THR A 1 307 ? -11.960 -3.323 20.751 1.00 97.69 307 THR A C 1
ATOM 2479 O O . THR A 1 307 ? -11.309 -2.463 20.149 1.00 97.69 307 THR A O 1
ATOM 2482 N N . VAL A 1 308 ? -12.441 -4.405 20.151 1.00 98.06 308 VAL A N 1
ATOM 2483 C CA . VAL A 1 308 ? -12.349 -4.643 18.714 1.00 98.06 308 VAL A CA 1
ATOM 2484 C C . VAL A 1 308 ? -13.607 -5.340 18.217 1.00 98.06 308 VAL A C 1
ATOM 2486 O O . VAL A 1 308 ? -14.094 -6.281 18.843 1.00 98.06 308 VAL A O 1
ATOM 2489 N N . THR A 1 309 ? -14.114 -4.880 17.078 1.00 97.94 309 THR A N 1
ATOM 2490 C CA . THR A 1 309 ? -15.265 -5.456 16.381 1.00 97.94 309 THR A CA 1
ATOM 2491 C C . THR A 1 309 ? -14.966 -5.474 14.891 1.00 97.94 309 THR A C 1
ATOM 2493 O O . THR A 1 309 ? -14.392 -4.528 14.353 1.00 97.94 309 THR A O 1
ATOM 2496 N N . TYR A 1 310 ? -15.366 -6.551 14.226 1.00 97.88 310 TYR A N 1
ATOM 2497 C CA . TYR A 1 310 ? -15.257 -6.702 12.786 1.00 97.88 310 TYR A CA 1
ATOM 2498 C C . TYR A 1 310 ? -16.631 -7.002 12.199 1.00 97.88 310 TYR A C 1
ATOM 2500 O O . TYR A 1 310 ? -17.357 -7.841 12.729 1.00 97.88 310 TYR A O 1
ATOM 2508 N N . PHE A 1 311 ? -16.996 -6.316 11.123 1.00 96.00 311 PHE A N 1
ATOM 2509 C CA . PHE A 1 311 ? -18.290 -6.501 10.476 1.00 96.00 311 PHE A CA 1
ATOM 2510 C C . PHE A 1 311 ? -18.242 -6.092 9.004 1.00 96.00 311 PHE A C 1
ATOM 2512 O O . PHE A 1 311 ? -17.308 -5.431 8.542 1.00 96.00 311 PHE A O 1
ATOM 2519 N N . ARG A 1 312 ? -19.263 -6.526 8.263 1.00 95.62 312 ARG A N 1
ATOM 2520 C CA . ARG A 1 312 ? -19.451 -6.237 6.841 1.00 95.62 312 ARG A CA 1
ATOM 2521 C C . ARG A 1 312 ? -20.739 -5.460 6.629 1.00 95.62 312 ARG A C 1
ATOM 2523 O O . ARG A 1 312 ? -21.718 -5.688 7.337 1.00 95.62 312 ARG A O 1
ATOM 2530 N N . LEU A 1 313 ? -20.732 -4.557 5.661 1.00 95.12 313 LEU A N 1
ATOM 2531 C CA . LEU A 1 313 ? -21.892 -3.768 5.250 1.00 95.12 313 LEU A CA 1
ATOM 2532 C C . LEU A 1 313 ? -21.759 -3.370 3.778 1.00 95.12 313 LEU A C 1
ATOM 2534 O O . LEU A 1 313 ? -20.726 -3.611 3.157 1.00 95.12 313 LEU A O 1
ATOM 2538 N N . SER A 1 314 ? -22.793 -2.744 3.216 1.00 93.75 314 SER A N 1
ATOM 2539 C CA . SER A 1 314 ? -22.679 -2.125 1.896 1.00 93.75 314 SER A CA 1
ATOM 2540 C C . SER A 1 314 ? -21.674 -0.968 1.917 1.00 93.75 314 SER A C 1
ATOM 2542 O O . SER A 1 314 ? -21.519 -0.272 2.926 1.00 93.75 314 SER A O 1
ATOM 2544 N N . ALA A 1 315 ? -21.018 -0.734 0.779 1.00 90.25 315 ALA A N 1
ATOM 2545 C CA . ALA A 1 315 ? -20.138 0.417 0.593 1.00 90.25 315 ALA A CA 1
ATOM 2546 C C . ALA A 1 315 ? -20.885 1.740 0.846 1.00 90.25 315 ALA A C 1
ATOM 2548 O O . ALA A 1 315 ? -20.363 2.628 1.513 1.00 90.25 315 ALA A O 1
ATOM 2549 N N . GLU A 1 316 ? -22.146 1.832 0.414 1.00 90.06 316 GLU A N 1
ATOM 2550 C CA . GLU A 1 316 ? -23.023 2.975 0.688 1.00 90.06 316 GLU A CA 1
ATOM 2551 C C . GLU A 1 316 ? -23.181 3.247 2.192 1.00 90.06 316 GLU A C 1
ATOM 2553 O O . GLU A 1 316 ? -23.029 4.384 2.641 1.00 90.06 316 GLU A O 1
ATOM 2558 N N . ASN A 1 317 ? -23.409 2.207 2.999 1.00 92.56 317 ASN A N 1
ATOM 2559 C CA . ASN A 1 317 ? -23.559 2.366 4.443 1.00 92.56 317 ASN A CA 1
ATOM 2560 C C . ASN A 1 317 ? -22.253 2.836 5.105 1.00 92.56 317 ASN A C 1
ATOM 2562 O O . ASN A 1 317 ? -22.308 3.590 6.077 1.00 92.56 317 ASN A O 1
ATOM 2566 N N . ILE A 1 318 ? -21.080 2.449 4.583 1.00 91.25 318 ILE A N 1
ATOM 2567 C CA . ILE A 1 318 ? -19.801 2.990 5.069 1.00 91.25 318 ILE A CA 1
ATOM 2568 C C . ILE A 1 318 ? -19.735 4.482 4.811 1.00 91.25 318 ILE A C 1
ATOM 2570 O O . ILE A 1 318 ? -19.414 5.256 5.716 1.00 91.25 318 ILE A O 1
ATOM 2574 N N . ILE A 1 319 ? -20.040 4.876 3.579 1.00 88.88 319 ILE A N 1
ATOM 2575 C CA . ILE A 1 319 ? -19.971 6.268 3.160 1.00 88.88 319 ILE A CA 1
ATOM 2576 C C . ILE A 1 319 ? -20.891 7.102 4.044 1.00 88.88 319 ILE A C 1
ATOM 2578 O O . ILE A 1 319 ? -20.426 8.027 4.705 1.00 88.88 319 ILE A O 1
ATOM 2582 N N . ASN A 1 320 ? -22.161 6.718 4.138 1.00 91.00 320 ASN A N 1
ATOM 2583 C CA . ASN A 1 320 ? -23.183 7.503 4.820 1.00 91.00 320 ASN A CA 1
ATOM 2584 C C . ASN A 1 320 ? -22.984 7.561 6.340 1.00 91.00 320 ASN A C 1
ATOM 2586 O O . ASN A 1 320 ? -23.213 8.607 6.948 1.00 91.00 320 ASN A O 1
ATOM 2590 N N . HIS A 1 321 ? -22.556 6.462 6.971 1.00 92.12 321 HIS A N 1
ATOM 2591 C CA . HIS A 1 321 ? -22.521 6.373 8.435 1.00 92.12 321 HIS A CA 1
ATOM 2592 C C . HIS A 1 321 ? -21.135 6.559 9.057 1.00 92.12 321 HIS A C 1
ATOM 2594 O O . HIS A 1 321 ? -21.056 6.899 10.237 1.00 92.12 321 HIS A O 1
ATOM 2600 N N . TYR A 1 322 ? -20.049 6.366 8.301 1.00 91.12 322 TYR A N 1
ATOM 2601 C CA . TYR A 1 322 ? -18.684 6.420 8.840 1.00 91.12 322 TYR A CA 1
ATOM 2602 C C . TYR A 1 322 ? -17.814 7.489 8.179 1.00 91.12 322 TYR A C 1
ATOM 2604 O O . TYR A 1 322 ? -17.061 8.160 8.883 1.00 91.12 322 TYR A O 1
ATOM 2612 N N . LEU A 1 323 ? -17.907 7.673 6.858 1.00 91.38 323 LEU A N 1
ATOM 2613 C CA . LEU A 1 323 ? -17.022 8.590 6.126 1.00 91.38 323 LEU A CA 1
ATOM 2614 C C . LEU A 1 323 ? -17.600 10.006 5.998 1.00 91.38 323 LEU A C 1
ATOM 2616 O O . LEU A 1 323 ? -16.894 10.978 6.267 1.00 91.38 323 LEU A O 1
ATOM 2620 N N . ALA A 1 324 ? -18.879 10.145 5.648 1.00 91.12 324 ALA A N 1
ATOM 2621 C CA . ALA A 1 324 ? -19.552 11.436 5.502 1.00 91.12 324 ALA A CA 1
ATOM 2622 C C . ALA A 1 324 ? -19.552 12.271 6.799 1.00 91.12 324 ALA A C 1
ATOM 2624 O O . ALA A 1 324 ? -19.233 13.458 6.746 1.00 91.12 324 ALA A O 1
ATOM 2625 N N . PRO A 1 325 ? -19.755 11.692 8.005 1.00 91.75 325 PRO A N 1
ATOM 2626 C CA . PRO A 1 325 ? -19.616 12.451 9.253 1.00 91.75 325 PRO A CA 1
ATOM 2627 C C . PRO A 1 325 ? -18.211 13.031 9.490 1.00 91.75 325 PRO A C 1
ATOM 2629 O O . PRO A 1 325 ? -18.046 13.933 10.310 1.00 91.75 325 PRO A O 1
ATOM 2632 N N . LEU A 1 326 ? -17.194 12.517 8.791 1.00 88.00 326 LEU A N 1
ATOM 2633 C CA . LEU A 1 326 ? -15.816 13.013 8.824 1.00 88.00 326 LEU A CA 1
ATOM 2634 C C . LEU A 1 326 ? -15.507 13.981 7.665 1.00 88.00 326 LEU A C 1
ATOM 2636 O O . LEU A 1 326 ? -14.380 14.468 7.572 1.00 88.00 326 LEU A O 1
ATOM 2640 N N . GLY A 1 327 ? -16.481 14.262 6.793 1.00 86.94 327 GLY A N 1
ATOM 2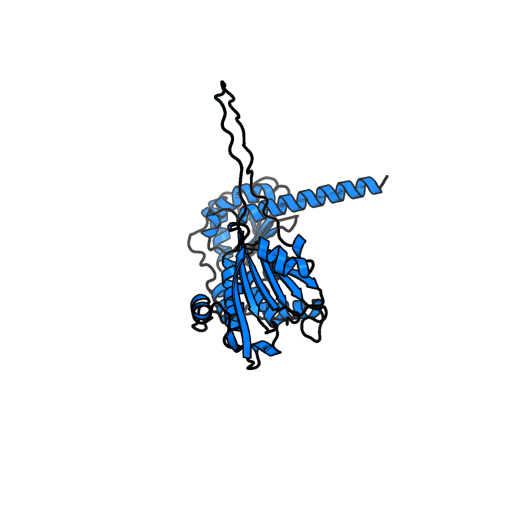641 C CA . GLY A 1 327 ? -16.313 15.058 5.575 1.00 86.94 327 GLY A CA 1
ATOM 2642 C C . GLY A 1 327 ? -15.537 14.332 4.474 1.00 86.94 327 GLY A C 1
ATOM 2643 O O . GLY A 1 327 ? -14.848 14.976 3.683 1.00 86.94 327 GLY A O 1
ATOM 2644 N N . LEU A 1 328 ? -15.590 12.994 4.450 1.00 83.00 328 LEU A N 1
ATOM 2645 C CA . LEU A 1 328 ? -14.848 12.148 3.506 1.00 83.00 328 LEU A CA 1
ATOM 2646 C C . LEU A 1 328 ? -15.728 11.558 2.388 1.00 83.00 328 LEU A C 1
ATOM 2648 O O . LEU A 1 328 ? -15.250 10.722 1.625 1.00 83.00 328 LEU A O 1
ATOM 2652 N N . GLU A 1 329 ? -16.986 11.993 2.241 1.00 78.12 329 GLU A N 1
ATOM 2653 C CA . GLU A 1 329 ? -17.927 11.435 1.251 1.00 78.12 329 GLU A CA 1
ATOM 2654 C C . GLU A 1 329 ? -17.444 11.518 -0.211 1.00 78.12 329 GLU A C 1
ATOM 2656 O O . GLU A 1 329 ? -17.720 10.625 -1.004 1.00 78.12 329 GLU A O 1
ATOM 2661 N N . GLN A 1 330 ? -16.689 12.563 -0.571 1.00 62.53 330 GLN A N 1
ATOM 2662 C CA . GLN A 1 330 ? -16.242 12.819 -1.949 1.00 62.53 330 GLN A CA 1
ATOM 2663 C C . GLN A 1 330 ? -14.997 12.020 -2.350 1.00 62.53 330 GLN A C 1
ATOM 2665 O O . GLN A 1 330 ? -14.590 12.064 -3.510 1.00 62.53 330 GLN A O 1
ATOM 2670 N N . GLN A 1 331 ? -14.355 11.342 -1.395 1.00 60.00 331 GLN A N 1
ATOM 2671 C CA . GLN A 1 331 ? -13.127 10.584 -1.644 1.00 60.00 331 GLN A CA 1
ATOM 2672 C C . GLN A 1 331 ? -13.399 9.151 -2.097 1.00 60.00 331 GLN A C 1
ATOM 2674 O O . GLN A 1 331 ? -12.469 8.462 -2.498 1.00 60.00 331 GLN A O 1
ATOM 2679 N N . VAL A 1 332 ? -14.655 8.704 -2.065 1.00 54.19 332 VAL A N 1
ATOM 2680 C CA . VAL A 1 332 ? -15.022 7.401 -2.610 1.00 54.19 332 VAL A CA 1
ATOM 2681 C C . VAL A 1 332 ? -15.279 7.584 -4.093 1.00 54.19 332 VAL A C 1
ATOM 2683 O O . VAL A 1 332 ? -16.143 8.368 -4.490 1.00 54.19 332 VAL A O 1
ATOM 2686 N N . SER A 1 333 ? -14.503 6.889 -4.919 1.00 51.97 333 SER A N 1
ATOM 2687 C CA . SER A 1 333 ? -14.748 6.848 -6.354 1.00 51.97 333 SER A CA 1
ATOM 2688 C C . SER A 1 333 ? -16.114 6.195 -6.592 1.00 51.97 333 SER A C 1
ATOM 2690 O O . SER A 1 333 ? -16.281 4.983 -6.486 1.00 51.97 333 SER A O 1
ATOM 2692 N N . VAL A 1 334 ? -17.134 7.037 -6.789 1.00 46.34 334 VAL A N 1
ATOM 2693 C CA . VAL A 1 334 ? -18.526 6.603 -6.892 1.00 46.34 334 VAL A CA 1
ATOM 2694 C C . VAL A 1 334 ? -18.652 5.608 -8.039 1.00 46.34 334 VAL A C 1
ATOM 2696 O O . VAL A 1 334 ? -18.216 5.862 -9.161 1.00 46.34 334 VAL A O 1
ATOM 2699 N N . LEU A 1 335 ? -19.263 4.478 -7.699 1.00 46.38 335 LEU A N 1
ATOM 2700 C CA . LEU A 1 335 ? -19.809 3.452 -8.570 1.00 46.38 335 LEU A CA 1
ATOM 2701 C C . LEU A 1 335 ? -20.704 4.067 -9.654 1.00 46.38 335 LEU A C 1
ATOM 2703 O O . LEU A 1 335 ? -21.924 4.103 -9.517 1.00 46.38 335 LEU A O 1
ATOM 2707 N N . GLU A 1 336 ? -20.114 4.530 -10.753 1.00 39.41 336 GLU A N 1
ATOM 2708 C CA . GLU A 1 336 ? -20.843 4.632 -12.015 1.00 39.41 336 GLU A CA 1
ATOM 2709 C C . GLU A 1 336 ? -21.056 3.198 -12.509 1.00 39.41 336 GLU A C 1
ATOM 2711 O O . GLU A 1 336 ? -20.204 2.587 -13.155 1.00 39.41 336 GLU A O 1
ATOM 2716 N N . SER A 1 337 ? -22.186 2.623 -12.104 1.00 41.06 337 SER A N 1
ATOM 2717 C CA . SER A 1 337 ? -22.706 1.398 -12.695 1.00 41.06 337 SER A CA 1
ATOM 2718 C C . SER A 1 337 ? -22.991 1.674 -14.178 1.00 41.06 337 SER A C 1
ATOM 2720 O O . SER A 1 337 ? -23.625 2.684 -14.489 1.00 41.06 337 SER A O 1
ATOM 2722 N N . PRO A 1 338 ? -22.525 0.826 -15.111 1.00 39.00 338 PRO A N 1
ATOM 2723 C CA . PRO A 1 338 ? -22.915 0.948 -16.505 1.00 39.00 338 PRO A CA 1
ATOM 2724 C C . PRO A 1 338 ? -24.393 0.552 -16.636 1.00 39.00 338 PRO A C 1
ATOM 2726 O O . PRO A 1 338 ? -24.751 -0.598 -16.401 1.00 39.00 338 PRO A O 1
ATOM 2729 N N . ASP A 1 339 ? -25.220 1.540 -16.972 1.00 38.84 339 ASP A N 1
ATOM 2730 C CA . ASP A 1 339 ? -26.538 1.449 -17.605 1.00 38.84 339 ASP A CA 1
ATOM 2731 C C . ASP A 1 339 ? -27.522 0.391 -17.070 1.00 38.84 339 ASP A C 1
ATOM 2733 O O . ASP A 1 339 ? -27.669 -0.706 -17.606 1.00 38.84 339 ASP A O 1
ATOM 2737 N N . ALA A 1 340 ? -28.335 0.801 -16.092 1.00 40.34 340 ALA A N 1
ATOM 2738 C CA . ALA A 1 340 ? -29.712 0.325 -15.975 1.00 40.34 340 ALA A CA 1
ATOM 2739 C C . ALA A 1 340 ? -30.635 1.309 -16.717 1.00 40.34 340 ALA A C 1
ATOM 2741 O O . ALA A 1 340 ? -31.329 2.117 -16.103 1.00 40.34 340 ALA A O 1
ATOM 2742 N N . SER A 1 341 ? -30.622 1.273 -18.049 1.00 42.53 341 SER A N 1
ATOM 2743 C CA . SER A 1 341 ? -31.651 1.932 -18.854 1.00 42.53 341 SER A CA 1
ATOM 2744 C C . SER A 1 341 ? -31.923 1.139 -20.125 1.00 42.53 341 SER A C 1
ATOM 2746 O O . SER A 1 341 ? -31.201 1.277 -21.104 1.00 42.53 341 SER A O 1
ATOM 2748 N N . GLU A 1 342 ? -32.983 0.335 -20.094 1.00 39.06 342 GLU A N 1
ATOM 2749 C CA . GLU A 1 342 ? -33.942 0.213 -21.197 1.00 39.06 342 GLU A CA 1
ATOM 2750 C C . GLU A 1 342 ? -35.249 -0.379 -20.640 1.00 39.06 342 GLU A C 1
ATOM 2752 O O . GLU A 1 342 ? -35.564 -1.559 -20.771 1.00 39.06 342 GLU A O 1
ATOM 2757 N N . GLU A 1 343 ? -36.020 0.481 -19.967 1.00 39.62 343 GLU A N 1
ATOM 2758 C CA . GLU A 1 343 ? -37.472 0.342 -19.953 1.00 39.62 343 GLU A CA 1
ATOM 2759 C C . GLU A 1 343 ? -38.015 0.910 -21.269 1.00 39.62 343 GLU A C 1
ATOM 2761 O O . GLU A 1 343 ? -37.899 2.098 -21.567 1.00 39.62 343 GLU A O 1
ATOM 2766 N N . GLY A 1 344 ? -38.634 0.029 -22.044 1.00 36.25 344 GLY A N 1
ATOM 2767 C CA . GLY A 1 344 ? -39.514 0.333 -23.163 1.00 36.25 344 GLY A CA 1
ATOM 2768 C C . GLY A 1 344 ? -40.065 -1.001 -23.647 1.00 36.25 344 GLY A C 1
ATOM 2769 O O . GLY A 1 344 ? -39.348 -1.809 -24.219 1.00 36.25 344 GLY A O 1
ATOM 2770 N N . THR A 1 345 ? -41.323 -1.349 -23.402 1.00 31.83 345 THR A N 1
ATOM 2771 C CA . THR A 1 345 ? -42.408 -0.907 -24.277 1.00 31.83 345 THR A CA 1
ATOM 2772 C C . THR A 1 345 ? -43.750 -1.179 -23.597 1.00 31.83 345 THR A C 1
ATOM 2774 O O . THR A 1 345 ? -44.057 -2.308 -23.220 1.00 31.83 345 THR A O 1
ATOM 2777 N N . VAL A 1 346 ? -44.559 -0.129 -23.484 1.00 38.66 346 VAL A N 1
ATOM 2778 C CA . VAL A 1 346 ? -45.990 -0.194 -23.185 1.00 38.66 346 VAL A CA 1
ATOM 2779 C C . VAL A 1 346 ? -46.712 -0.731 -24.421 1.00 38.66 346 VAL A C 1
ATOM 2781 O O . VAL A 1 346 ? -46.591 -0.144 -25.494 1.00 38.66 346 VAL A O 1
ATOM 2784 N N . ILE A 1 347 ? -47.497 -1.800 -24.271 1.00 38.53 347 ILE A N 1
ATOM 2785 C CA . ILE A 1 347 ? -48.549 -2.153 -25.231 1.00 38.53 347 ILE A CA 1
ATOM 2786 C C . ILE A 1 347 ? -49.884 -2.073 -24.496 1.00 38.53 347 ILE A C 1
ATOM 2788 O O . ILE A 1 347 ? -50.158 -2.833 -23.570 1.00 38.53 347 ILE A O 1
ATOM 2792 N N . THR A 1 348 ? -50.688 -1.097 -24.905 1.00 47.69 348 THR A N 1
ATOM 2793 C CA . THR A 1 348 ? -52.081 -0.893 -24.514 1.00 47.69 348 THR A CA 1
ATOM 2794 C C . THR A 1 348 ? -53.018 -1.555 -25.522 1.00 47.69 348 THR A C 1
ATOM 2796 O O . THR A 1 348 ? -53.088 -1.093 -26.655 1.00 47.69 348 THR A O 1
ATOM 2799 N N . GLU A 1 349 ? -53.801 -2.533 -25.077 1.00 37.19 349 GLU A N 1
ATOM 2800 C CA . GLU A 1 349 ? -55.128 -2.931 -25.588 1.00 37.19 349 GLU A CA 1
ATOM 2801 C C . GLU A 1 349 ? -55.856 -3.528 -24.359 1.00 37.19 349 GLU A C 1
ATOM 2803 O O . GLU A 1 349 ? -55.238 -4.269 -23.606 1.00 37.19 349 GLU A O 1
ATOM 2808 N N . GLY A 1 350 ? -57.098 -3.264 -23.958 1.00 33.81 350 GLY A N 1
ATOM 2809 C CA . GLY A 1 350 ? -58.249 -2.581 -24.527 1.00 33.81 350 GLY A CA 1
ATOM 2810 C C . GLY A 1 350 ? -59.515 -3.378 -24.148 1.00 33.81 350 GLY A C 1
ATOM 2811 O O . GLY A 1 350 ? -59.669 -4.484 -24.648 1.00 33.81 350 GLY A O 1
ATOM 2812 N N . VAL A 1 351 ? -60.437 -2.758 -23.372 1.00 39.25 351 VAL A N 1
ATOM 2813 C CA . VAL A 1 351 ? -61.914 -3.022 -23.299 1.00 39.25 351 VAL A CA 1
ATOM 2814 C C . VAL A 1 351 ? -62.395 -4.166 -22.347 1.00 39.25 351 VAL A C 1
ATOM 2816 O O . VAL A 1 351 ? -61.769 -5.219 -22.336 1.00 39.25 351 VAL A O 1
ATOM 2819 N N . PRO A 1 352 ? -63.575 -4.103 -21.658 1.00 43.88 352 PRO A N 1
ATOM 2820 C CA . PRO A 1 352 ? -64.324 -3.015 -20.982 1.00 43.88 352 PRO A CA 1
ATOM 2821 C C . PRO A 1 352 ? -64.868 -3.447 -19.566 1.00 43.88 352 PRO A C 1
ATOM 2823 O O . PRO A 1 352 ? -64.472 -4.494 -19.057 1.00 43.88 352 PRO A O 1
ATOM 2826 N N . PRO A 1 353 ? -65.765 -2.678 -18.895 1.00 56.94 353 PRO A N 1
ATOM 2827 C CA . PRO A 1 353 ? -66.024 -2.796 -17.461 1.00 56.94 353 PRO A CA 1
ATOM 2828 C C . PRO A 1 353 ? -67.311 -3.558 -17.096 1.00 56.94 353 PRO A C 1
ATOM 2830 O O . PRO A 1 353 ? -68.347 -3.439 -17.745 1.00 56.94 353 PRO A O 1
ATOM 2833 N N . THR A 1 354 ? -67.263 -4.226 -15.947 1.00 40.91 354 THR A N 1
ATOM 2834 C CA . THR A 1 354 ? -68.402 -4.619 -15.099 1.00 40.91 354 THR A CA 1
ATOM 2835 C C . THR A 1 354 ? -67.903 -4.442 -13.662 1.00 40.91 354 THR A C 1
ATOM 2837 O O . THR A 1 354 ? -66.836 -4.949 -13.347 1.00 40.91 354 THR A O 1
ATOM 2840 N N . GLY A 1 355 ? -68.490 -3.694 -12.736 1.00 34.59 355 GLY A N 1
ATOM 2841 C CA . GLY A 1 355 ? -69.884 -3.359 -12.505 1.00 34.59 355 GLY A CA 1
ATOM 2842 C C . GLY A 1 355 ? -70.167 -3.675 -11.029 1.00 34.59 355 GLY A C 1
ATOM 2843 O O . GLY A 1 355 ? -70.260 -4.842 -10.687 1.00 34.59 355 GLY A O 1
ATOM 2844 N N . ASN A 1 356 ? -70.283 -2.624 -10.208 1.00 37.62 356 ASN A N 1
ATOM 2845 C CA . ASN A 1 356 ? -70.995 -2.492 -8.921 1.00 37.62 356 ASN A CA 1
ATOM 2846 C C . ASN A 1 356 ? -70.748 -3.429 -7.710 1.00 37.62 356 ASN A C 1
ATOM 2848 O O . ASN A 1 356 ? -70.809 -4.648 -7.796 1.00 37.62 356 ASN A O 1
ATOM 2852 N N . GLY A 1 357 ? -70.694 -2.781 -6.532 1.00 36.88 357 GLY A N 1
ATOM 2853 C CA . GLY A 1 357 ? -70.943 -3.330 -5.183 1.00 36.88 357 GLY A CA 1
ATOM 2854 C C . GLY A 1 357 ? -69.984 -2.713 -4.154 1.00 36.88 357 GLY A C 1
ATOM 2855 O O . GLY A 1 357 ? -68.838 -3.129 -4.089 1.00 36.88 357 GLY A O 1
ATOM 2856 N N . ILE A 1 358 ? -70.260 -1.550 -3.546 1.00 42.69 358 ILE A N 1
ATOM 2857 C CA . ILE A 1 358 ? -71.078 -1.298 -2.331 1.00 42.69 358 ILE A CA 1
ATOM 2858 C C . ILE A 1 358 ? -70.708 -2.189 -1.125 1.00 42.69 358 ILE A C 1
ATOM 2860 O O . ILE A 1 358 ? -70.840 -3.405 -1.201 1.00 42.69 358 ILE A O 1
ATOM 2864 N N . GLY A 1 359 ? -70.360 -1.537 -0.002 1.00 36.94 359 GLY A N 1
ATOM 2865 C CA . GLY A 1 359 ? -70.252 -2.090 1.363 1.00 36.94 359 GLY A CA 1
ATOM 2866 C C . GLY A 1 359 ? -69.000 -1.569 2.088 1.00 36.94 359 GLY A C 1
ATOM 2867 O O . GLY A 1 359 ? -67.927 -2.123 1.903 1.00 36.94 359 GLY A O 1
ATOM 2868 N N . GLU A 1 360 ? -68.972 -0.360 2.658 1.00 41.06 360 GLU A N 1
ATOM 2869 C CA . GLU A 1 360 ? -69.419 0.032 4.017 1.00 41.06 360 GLU A CA 1
ATOM 2870 C C . GLU A 1 360 ? -68.876 -0.787 5.210 1.00 41.06 360 GLU A C 1
ATOM 2872 O O . GLU A 1 360 ? -69.151 -1.977 5.329 1.00 41.06 360 GLU A O 1
ATOM 2877 N N . SER A 1 361 ? -68.293 -0.040 6.173 1.00 41.03 361 SER A N 1
ATOM 2878 C CA . SER A 1 361 ? -68.190 -0.301 7.635 1.00 41.03 361 SER A CA 1
ATOM 2879 C C . SER A 1 361 ? -67.211 -1.415 8.079 1.00 41.03 361 SER A C 1
ATOM 2881 O O . SER A 1 361 ? -67.002 -2.364 7.344 1.00 41.03 361 SER A O 1
ATOM 2883 N N . ASN A 1 362 ? -66.515 -1.435 9.225 1.00 37.69 362 ASN A N 1
ATOM 2884 C CA . ASN A 1 362 ? -66.465 -0.718 10.514 1.00 37.69 362 ASN A CA 1
ATOM 2885 C C . ASN A 1 362 ? -65.046 -0.978 11.107 1.00 37.69 362 ASN A C 1
ATOM 2887 O O . ASN A 1 362 ? -64.437 -1.992 10.783 1.00 37.69 362 ASN A O 1
ATOM 2891 N N . ALA A 1 363 ? -64.373 -0.057 11.805 1.00 44.56 363 ALA A N 1
ATOM 2892 C CA . ALA A 1 363 ? -64.443 0.216 13.254 1.00 44.56 363 ALA A CA 1
ATOM 2893 C C . ALA A 1 363 ? -64.266 -1.008 14.195 1.00 44.56 363 ALA A C 1
ATOM 2895 O O . ALA A 1 363 ? -65.057 -1.944 14.148 1.00 44.56 363 ALA A O 1
ATOM 2896 N N . GLY A 1 364 ? -63.279 -0.918 15.102 1.00 40.34 364 GLY A N 1
ATOM 2897 C CA . GLY A 1 364 ? -63.031 -1.802 16.262 1.00 40.34 364 GLY A CA 1
ATOM 2898 C C . GLY A 1 364 ? -61.520 -1.971 16.503 1.00 40.34 364 GLY A C 1
ATOM 2899 O O . GLY A 1 364 ? -60.871 -2.652 15.722 1.00 40.34 364 GLY A O 1
ATOM 2900 N N . GLN A 1 365 ? -60.851 -1.176 17.349 1.00 38.44 365 GLN A N 1
ATOM 2901 C CA . GLN A 1 365 ? -60.730 -1.346 18.811 1.00 38.44 365 GLN A CA 1
ATOM 2902 C C . GLN A 1 365 ? -60.443 -2.792 19.244 1.00 38.44 365 GLN A C 1
ATOM 2904 O O . GLN A 1 365 ? -61.365 -3.595 19.309 1.00 38.44 365 GLN A O 1
ATOM 2909 N N . GLU A 1 366 ? -59.181 -3.069 19.582 1.00 50.56 366 GLU A N 1
ATOM 2910 C CA . GLU A 1 366 ? -58.717 -3.320 20.961 1.00 50.56 366 GLU A CA 1
ATOM 2911 C C . GLU A 1 366 ? -57.251 -2.892 21.108 1.00 50.56 366 GLU A C 1
ATOM 2913 O O . GLU A 1 366 ? -56.481 -3.089 20.137 1.00 50.56 366 GLU A O 1
#

Foldseek 3Di:
DVVVVVVVVVVVVVVVVVVLVCLLVVVVPDPLVVLLLFQWDFDDPPQKTKTDGPFLCLLVQLVQLVCQVCVPQPFPDDPQKTWGDPDPFWIWIAGNNNMIIIGGPCSSVCCSVPVSSSSVSTDNDPDNCPQLLVLLCVLLVLVVPDALVNLVVPAPQVWDWDWLAPRVSNNVLRCLLVDLQVDFAKEWEFQAAALQLLLSNLSSVLNRPPSVHAYEYEYAQQRHVNDGPVVRPVSNLVVQQCDAGPVRDGSDDPVSSVVSVVRYDYDHDDDQWGKMKGQDLVVQKMKMKTKNDGNYCVRRVDTDIIIIHIDMDGSVCCLVPPQVVVVRNVVHPDPPDPDPDDDDDDDDDDDDDDDDDDDDDDDDDD